Protein AF-A0ABD3G1P0-F1 (afdb_monomer_lite)

Radius of gyration: 29.09 Å; chains: 1; bounding box: 89×45×91 Å

Foldseek 3Di:
DWWDAPPNPDTPPPVDQDPVNVLVCQLVLHPLTAEDACVVCLVVVNACAQVNLLSSLVSLLNGQRHQYYHRANRLNELSSLLSVLSSLQRYLRHAYDAHHNRQYECNSLLSNLVSQQQRARHAYYHHANYAHELNSLLSNLVRLLRHQRHAEAEHANHQYAQNSLVSNLVSLLNHLRYQYYHHHNYHHDPVSVVSSNVSSVVSVVVVVVVVVVVVVVVVVVVVVVVVVVVVVVVVVVVVVVVVVVVVVVVPPDPPPPDD

Secondary structure (DSSP, 8-state):
-EEEESSTT-EE--TT--HHHHHHHHHTT-TTEEEEE-HHHHHTT---HHHHHHHHHHHHHT--S--EEE-TT---HHHHHHHHHHHHHH-S---EEE-TTS---HHHHHHHHHHHTT--S--EEE--SS--HHHHHHHHHHHGGG-SS--EEE--SS---HHHHHHHHHHHHH-SS--EEE--SS---HHHHHHHHHHHHHHHHHHHHHHHHHHHHHHHHHHHHHHHHHHHHHHHHHHHHHHHHHHHHSSSSSSS---

Structure (mmCIF, N/CA/C/O backbone):
data_AF-A0ABD3G1P0-F1
#
_entry.id   AF-A0ABD3G1P0-F1
#
loop_
_atom_site.group_PDB
_atom_site.id
_atom_site.type_symbol
_atom_site.label_atom_id
_atom_site.label_alt_id
_atom_site.label_comp_id
_atom_site.label_asym_id
_atom_site.label_entity_id
_atom_site.label_seq_id
_atom_site.pdbx_PDB_ins_code
_atom_site.Cartn_x
_atom_site.Cartn_y
_atom_site.Cartn_z
_atom_site.occupancy
_atom_site.B_iso_or_equiv
_atom_site.auth_seq_id
_atom_site.auth_comp_id
_atom_site.auth_asym_id
_atom_site.auth_atom_id
_atom_site.pdbx_PDB_model_num
ATOM 1 N N . MET A 1 1 ? -0.751 -20.219 -4.911 1.00 86.56 1 MET A N 1
ATOM 2 C CA . MET A 1 1 ? -1.932 -19.396 -4.614 1.00 86.56 1 MET A CA 1
ATOM 3 C C . MET A 1 1 ? -2.490 -19.933 -3.334 1.00 86.56 1 MET A C 1
ATOM 5 O O . MET A 1 1 ? -2.709 -21.136 -3.250 1.00 86.56 1 MET A O 1
ATOM 9 N N . THR A 1 2 ? -2.694 -19.038 -2.390 1.00 88.19 2 THR A N 1
ATOM 10 C CA . THR A 1 2 ? -3.232 -19.327 -1.075 1.00 88.19 2 THR A CA 1
ATOM 11 C C . THR A 1 2 ? -4.416 -18.397 -0.869 1.00 88.19 2 THR A C 1
ATOM 13 O O . THR A 1 2 ? -4.341 -17.212 -1.187 1.00 88.19 2 THR A O 1
ATOM 16 N N . VAL A 1 3 ? -5.523 -18.951 -0.391 1.00 89.31 3 VAL A N 1
ATOM 17 C CA . VAL A 1 3 ? -6.737 -18.203 -0.065 1.00 89.31 3 VAL A CA 1
ATOM 18 C C . VAL A 1 3 ? -7.022 -18.461 1.405 1.00 89.31 3 VAL A C 1
ATOM 20 O O . VAL A 1 3 ? -7.071 -19.627 1.813 1.00 89.31 3 VAL A O 1
ATOM 23 N N . ARG A 1 4 ? -7.156 -17.393 2.196 1.00 88.69 4 ARG A N 1
ATOM 24 C CA . ARG A 1 4 ? -7.560 -17.496 3.604 1.00 88.69 4 ARG A CA 1
ATOM 25 C C . ARG A 1 4 ? -8.953 -16.929 3.792 1.00 88.69 4 ARG A C 1
ATOM 27 O O . ARG A 1 4 ? -9.303 -15.896 3.213 1.00 88.69 4 ARG A O 1
ATOM 34 N N . HIS A 1 5 ? -9.716 -17.617 4.621 1.00 87.00 5 HIS A N 1
ATOM 35 C CA . HIS A 1 5 ? -11.082 -17.278 4.984 1.00 87.00 5 HIS A CA 1
ATOM 36 C C . HIS A 1 5 ? -11.119 -16.731 6.419 1.00 87.00 5 HIS A C 1
ATOM 38 O O . HIS A 1 5 ? -10.102 -16.750 7.104 1.00 87.00 5 HIS A O 1
ATOM 44 N N . HIS A 1 6 ? -12.266 -16.200 6.845 1.00 75.56 6 HIS A N 1
ATOM 45 C CA . HIS A 1 6 ? -12.450 -15.603 8.175 1.00 75.56 6 HIS A CA 1
ATOM 46 C C . HIS A 1 6 ? -12.128 -16.556 9.343 1.00 75.56 6 HIS A C 1
ATOM 48 O O . HIS A 1 6 ? -11.679 -16.093 10.385 1.00 75.56 6 HIS A O 1
ATOM 54 N N . ASP A 1 7 ? -12.300 -17.868 9.166 1.00 66.75 7 ASP A N 1
ATOM 55 C CA . ASP A 1 7 ? -11.861 -18.856 10.152 1.00 66.75 7 ASP A CA 1
ATOM 56 C C . ASP A 1 7 ? -10.392 -19.217 9.901 1.00 66.75 7 ASP A C 1
ATOM 58 O O . ASP A 1 7 ? -10.065 -19.822 8.874 1.00 66.75 7 ASP A O 1
ATOM 62 N N . ASP A 1 8 ? -9.516 -18.887 10.858 1.00 53.53 8 ASP A N 1
ATOM 63 C CA . ASP A 1 8 ? -8.046 -19.015 10.783 1.00 53.53 8 ASP A CA 1
ATOM 64 C C . ASP A 1 8 ? -7.521 -20.425 10.422 1.00 53.53 8 ASP A C 1
ATOM 66 O O . ASP A 1 8 ? -6.346 -20.592 10.088 1.00 53.53 8 ASP A O 1
ATOM 70 N N . ASN A 1 9 ? -8.391 -21.441 10.404 1.00 53.47 9 ASN A N 1
ATOM 71 C CA . ASN A 1 9 ? -8.065 -22.831 10.078 1.00 53.47 9 ASN A CA 1
ATOM 72 C C . ASN A 1 9 ? -8.438 -23.269 8.648 1.00 53.47 9 ASN A C 1
ATOM 74 O O . ASN A 1 9 ? -7.989 -24.326 8.199 1.00 53.47 9 ASN A O 1
ATOM 78 N N . LEU A 1 10 ? -9.220 -22.487 7.894 1.00 51.69 10 LEU A N 1
ATOM 79 C CA . LEU A 1 10 ? -9.561 -22.800 6.502 1.00 51.69 10 LEU A CA 1
ATOM 80 C C . LEU A 1 10 ? -8.600 -22.091 5.546 1.00 51.69 10 LEU A C 1
ATOM 82 O O . LEU A 1 10 ? -8.913 -21.082 4.915 1.00 51.69 10 LEU A O 1
ATOM 86 N N . VAL A 1 11 ? -7.412 -22.673 5.392 1.00 58.69 11 VAL A N 1
ATOM 87 C CA . VAL A 1 11 ? -6.558 -22.395 4.237 1.00 58.69 11 VAL A CA 1
ATOM 88 C C . VAL A 1 11 ? -6.997 -23.329 3.122 1.00 58.69 11 VAL A C 1
ATOM 90 O O . VAL A 1 11 ? -6.623 -24.504 3.092 1.00 58.69 11 VAL A O 1
ATOM 93 N N . THR A 1 12 ? -7.780 -22.836 2.163 1.00 56.44 12 THR A N 1
ATOM 94 C CA . THR A 1 12 ? -7.992 -23.626 0.953 1.00 56.44 12 THR A CA 1
ATOM 95 C C . THR A 1 12 ? -6.725 -23.561 0.106 1.00 56.44 12 THR A C 1
ATOM 97 O O . THR A 1 12 ? -6.594 -22.723 -0.781 1.00 56.44 12 THR A O 1
ATOM 100 N N . GLN A 1 13 ? -5.815 -24.513 0.316 1.00 52.44 13 GLN A N 1
ATOM 101 C CA . GLN A 1 13 ? -4.960 -25.027 -0.759 1.00 52.44 13 GLN A CA 1
ATOM 102 C C . GLN A 1 13 ? -5.750 -26.037 -1.612 1.00 52.44 13 GLN A C 1
ATOM 104 O O . GLN A 1 13 ? -5.209 -27.065 -2.014 1.00 52.44 13 GLN A O 1
ATOM 109 N N . ARG A 1 14 ? -7.062 -25.813 -1.822 1.00 48.94 14 ARG A N 1
ATOM 110 C CA . ARG A 1 14 ? -7.938 -26.793 -2.479 1.00 48.94 14 ARG A CA 1
ATOM 111 C C . ARG A 1 14 ? -7.321 -27.153 -3.838 1.00 48.94 14 ARG A C 1
ATOM 113 O O . ARG A 1 14 ? -7.178 -26.250 -4.661 1.00 48.94 14 ARG A O 1
ATOM 120 N N . PRO A 1 15 ? -6.998 -28.433 -4.100 1.00 48.50 15 PRO A N 1
ATOM 121 C CA . PRO A 1 15 ? -6.284 -28.841 -5.311 1.00 48.50 15 PRO A CA 1
ATOM 122 C C . PRO A 1 15 ? -6.992 -28.510 -6.637 1.00 48.50 15 PRO A C 1
ATOM 124 O O . PRO A 1 15 ? -6.367 -28.620 -7.686 1.00 48.50 15 PRO A O 1
ATOM 127 N N . ALA A 1 16 ? -8.269 -28.106 -6.613 1.00 54.09 16 ALA A N 1
ATOM 128 C CA . ALA A 1 16 ? -9.108 -27.990 -7.806 1.00 54.09 16 ALA A CA 1
ATOM 129 C C . ALA A 1 16 ? -9.623 -26.577 -8.143 1.00 54.09 16 ALA A C 1
ATOM 131 O O . ALA A 1 16 ? -10.110 -26.393 -9.252 1.00 54.09 16 ALA A O 1
ATOM 132 N N . ALA A 1 17 ? -9.533 -25.583 -7.248 1.00 70.94 17 ALA A N 1
ATOM 133 C CA . ALA A 1 17 ? -10.122 -24.271 -7.539 1.00 70.94 17 ALA A CA 1
ATOM 134 C C . ALA A 1 17 ? -9.205 -23.433 -8.442 1.00 70.94 17 ALA A C 1
ATOM 136 O O . ALA A 1 17 ? -8.069 -23.110 -8.075 1.00 70.94 17 ALA A O 1
ATOM 137 N N . THR A 1 18 ? -9.686 -23.064 -9.629 1.00 87.69 18 THR A N 1
ATOM 138 C CA . THR A 1 18 ? -8.931 -22.191 -10.539 1.00 87.69 18 THR A CA 1
ATOM 139 C C . THR A 1 18 ? -8.885 -20.749 -10.016 1.00 87.69 18 THR A C 1
ATOM 141 O O . THR A 1 18 ? -9.764 -20.312 -9.275 1.00 87.69 18 THR A O 1
ATOM 144 N N . LEU A 1 19 ? -7.882 -19.954 -10.424 1.00 90.00 19 LEU A N 1
ATOM 145 C CA . LEU A 1 19 ? -7.848 -18.518 -10.088 1.00 90.00 19 LEU A CA 1
ATOM 146 C C . LEU A 1 19 ? -9.138 -17.814 -10.540 1.00 90.00 19 LEU A C 1
ATOM 148 O O . LEU A 1 19 ? -9.634 -16.940 -9.842 1.00 90.00 19 LEU A O 1
ATOM 152 N N . LYS A 1 20 ? -9.700 -18.224 -11.683 1.00 91.12 20 LYS A N 1
ATOM 153 C CA . LYS A 1 20 ? -10.957 -17.681 -12.201 1.00 91.12 20 LYS A CA 1
ATOM 154 C C . LYS A 1 20 ? -12.113 -17.898 -11.220 1.00 91.12 20 LYS A C 1
ATOM 156 O O . LYS A 1 20 ? -12.785 -16.933 -10.879 1.00 91.12 20 LYS A O 1
ATOM 161 N N . GLU A 1 21 ? -12.294 -19.118 -10.717 1.00 91.44 21 GLU A N 1
ATOM 162 C CA . GLU A 1 21 ? -13.339 -19.427 -9.727 1.00 91.44 21 GLU A CA 1
ATOM 163 C C . GLU A 1 21 ? -13.165 -18.628 -8.431 1.00 91.44 21 GLU A C 1
ATOM 165 O O . GLU A 1 21 ? -14.139 -18.133 -7.863 1.00 91.44 21 GLU A O 1
ATOM 170 N N . ILE A 1 22 ? -11.923 -18.466 -7.963 1.00 92.06 22 ILE A N 1
ATOM 171 C CA . ILE A 1 22 ? -11.636 -17.651 -6.776 1.00 92.06 22 ILE A CA 1
ATOM 172 C C . ILE A 1 22 ? -11.979 -16.180 -7.027 1.00 92.06 22 ILE A C 1
ATOM 174 O O . ILE A 1 22 ? -12.618 -15.552 -6.185 1.00 92.06 22 ILE A O 1
ATOM 178 N N . LEU A 1 23 ? -11.622 -15.631 -8.190 1.00 94.44 23 LEU A N 1
ATOM 179 C CA . LEU A 1 23 ? -11.961 -14.253 -8.547 1.00 94.44 23 LEU A CA 1
ATOM 180 C C . LEU A 1 23 ? -13.475 -14.044 -8.699 1.00 94.44 23 LEU A C 1
ATOM 182 O O . LEU A 1 23 ? -13.977 -12.997 -8.299 1.00 94.44 23 LEU A O 1
ATOM 186 N N . GLU A 1 24 ? -14.222 -15.026 -9.208 1.00 93.56 24 GLU A N 1
ATOM 187 C CA . GLU A 1 24 ? -15.691 -14.970 -9.264 1.00 93.56 24 GLU A CA 1
ATOM 188 C C . GLU A 1 24 ? -16.312 -14.925 -7.861 1.00 93.56 24 GLU A C 1
ATOM 190 O O . GLU A 1 24 ? -17.215 -14.125 -7.605 1.00 93.56 24 GLU A O 1
ATOM 195 N N . LYS A 1 25 ? -15.785 -15.717 -6.921 1.00 92.94 25 LYS A N 1
ATOM 196 C CA . LYS A 1 25 ? -16.212 -15.696 -5.513 1.00 92.94 25 LYS A CA 1
ATOM 197 C C . LYS A 1 25 ? -15.890 -14.372 -4.828 1.00 92.94 25 LYS A C 1
ATOM 199 O O . LYS A 1 25 ? -16.762 -13.812 -4.168 1.00 92.94 25 LYS A O 1
ATOM 204 N N . ILE A 1 26 ? -14.680 -13.848 -5.032 1.00 94.38 26 ILE A N 1
ATOM 205 C CA . ILE A 1 26 ? -14.264 -12.536 -4.517 1.00 94.38 26 ILE A CA 1
ATOM 206 C C . ILE A 1 26 ? -15.170 -11.439 -5.078 1.00 94.38 26 ILE A C 1
ATOM 208 O O . ILE A 1 26 ? -15.705 -10.638 -4.313 1.00 94.38 26 ILE A O 1
ATOM 212 N N . ARG A 1 27 ? -15.420 -11.435 -6.393 1.00 94.81 27 ARG A N 1
ATOM 213 C CA . ARG A 1 27 ? -16.323 -10.468 -7.031 1.00 94.81 27 ARG A CA 1
ATOM 214 C C . ARG A 1 27 ? -17.728 -10.510 -6.428 1.00 94.81 27 ARG A C 1
ATOM 216 O O . ARG A 1 27 ? -18.362 -9.471 -6.287 1.00 94.81 27 ARG A O 1
ATOM 223 N N . ALA A 1 28 ? -18.208 -11.701 -6.080 1.00 94.75 28 ALA A N 1
ATOM 224 C CA . ALA A 1 28 ? -19.522 -11.912 -5.483 1.00 94.75 28 ALA A CA 1
ATOM 225 C C . ALA A 1 28 ? -19.553 -11.741 -3.950 1.00 94.75 28 ALA A C 1
ATOM 227 O O . ALA A 1 28 ? -20.605 -11.972 -3.358 1.00 94.75 28 ALA A O 1
ATOM 228 N N . ASN A 1 29 ? -18.438 -11.364 -3.305 1.00 93.75 29 ASN A N 1
ATOM 229 C CA . ASN A 1 29 ? -18.313 -11.271 -1.841 1.00 93.75 29 ASN A CA 1
ATOM 230 C C . ASN A 1 29 ? -18.657 -12.586 -1.109 1.00 93.75 29 ASN A C 1
ATOM 232 O O . ASN A 1 29 ? -19.161 -12.576 0.014 1.00 93.75 29 ASN A O 1
ATOM 236 N N . LYS A 1 30 ? -18.407 -13.731 -1.756 1.00 88.31 30 LYS A N 1
ATOM 237 C CA . LYS A 1 30 ? -18.746 -15.066 -1.244 1.00 88.31 30 LYS A CA 1
ATOM 238 C C . LYS A 1 30 ? -17.592 -15.703 -0.476 1.00 88.31 30 LYS A C 1
ATOM 240 O O . LYS A 1 30 ? -16.442 -15.271 -0.543 1.00 88.31 30 LYS A O 1
ATOM 245 N N . ASP A 1 31 ? -17.932 -16.759 0.253 1.00 83.06 31 ASP A N 1
ATOM 246 C CA . ASP A 1 31 ? -17.021 -17.628 1.000 1.00 83.06 31 ASP A CA 1
ATOM 247 C C . ASP A 1 31 ? -16.225 -16.931 2.112 1.00 83.06 31 ASP A C 1
ATOM 249 O O . ASP A 1 31 ? -15.331 -17.541 2.678 1.00 83.06 31 ASP A O 1
ATOM 253 N N . GLN A 1 32 ? -16.535 -15.680 2.467 1.00 86.88 32 GLN A N 1
ATOM 254 C CA . GLN A 1 32 ? -15.837 -14.940 3.529 1.00 86.88 32 GLN A CA 1
ATOM 255 C C . GLN A 1 32 ? -14.309 -14.890 3.330 1.00 86.88 32 GLN A C 1
ATOM 257 O O . GLN A 1 32 ? -13.537 -14.967 4.288 1.00 86.88 32 GLN A O 1
ATOM 262 N N . ILE A 1 33 ? -13.856 -14.793 2.075 1.00 91.12 33 ILE A N 1
ATOM 263 C CA . ILE A 1 33 ? -12.428 -14.690 1.754 1.00 91.12 33 ILE A CA 1
ATOM 264 C C . ILE A 1 33 ? -11.885 -13.378 2.329 1.00 91.12 33 ILE A C 1
ATOM 266 O O . ILE A 1 33 ? -12.432 -12.308 2.047 1.00 91.12 33 ILE A O 1
ATOM 270 N N . ARG A 1 34 ? -10.799 -13.474 3.104 1.00 93.50 34 ARG A N 1
ATOM 271 C CA . ARG A 1 34 ? -10.106 -12.348 3.752 1.00 93.50 34 ARG A CA 1
ATOM 272 C C . ARG A 1 34 ? -8.725 -12.074 3.169 1.00 93.50 34 ARG A C 1
ATOM 274 O O . ARG A 1 34 ? -8.280 -10.930 3.203 1.00 93.50 34 ARG A O 1
ATOM 281 N N . GLU A 1 35 ? -8.068 -13.081 2.599 1.00 94.94 35 GLU A N 1
ATOM 282 C CA . GLU A 1 35 ? -6.757 -12.930 1.962 1.00 94.94 35 GLU A CA 1
ATOM 283 C C . GLU A 1 35 ? -6.693 -13.683 0.634 1.00 94.94 35 GLU A C 1
ATOM 285 O O . GLU A 1 35 ? -7.073 -14.854 0.554 1.00 94.94 35 GLU A O 1
ATOM 290 N N . LEU A 1 36 ? -6.145 -13.016 -0.383 1.00 95.25 36 LEU A N 1
ATOM 291 C CA . LEU A 1 36 ? -5.689 -13.636 -1.620 1.00 95.25 36 LEU A CA 1
ATOM 292 C C . LEU A 1 36 ? -4.175 -13.447 -1.752 1.00 95.25 36 LEU A C 1
ATOM 294 O O . LEU A 1 36 ? -3.702 -12.339 -2.000 1.00 95.25 36 LEU A O 1
ATOM 298 N N . ASP A 1 37 ? -3.425 -14.541 -1.633 1.00 94.94 37 ASP A N 1
ATOM 299 C CA . ASP A 1 37 ? -1.973 -14.562 -1.795 1.00 94.94 37 ASP A CA 1
ATOM 300 C C . ASP A 1 37 ? -1.571 -15.313 -3.069 1.00 94.94 37 ASP A C 1
ATOM 302 O O . ASP A 1 37 ? -1.725 -16.537 -3.191 1.00 94.94 37 ASP A O 1
ATOM 306 N N . LEU A 1 38 ? -1.036 -14.577 -4.044 1.00 95.25 38 LEU A N 1
ATOM 307 C CA . LEU A 1 38 ? -0.602 -15.124 -5.325 1.00 95.25 38 LEU A CA 1
ATOM 308 C C . LEU A 1 38 ? 0.916 -15.322 -5.440 1.00 95.25 38 LEU A C 1
ATOM 310 O O . LEU A 1 38 ? 1.364 -15.798 -6.483 1.00 95.25 38 LEU A O 1
ATOM 314 N N . LYS A 1 39 ? 1.712 -15.098 -4.383 1.00 93.25 39 LYS A N 1
ATOM 315 C CA . LYS A 1 39 ? 3.189 -15.15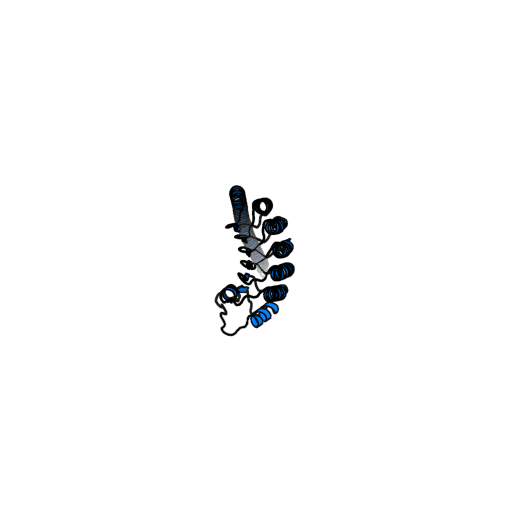7 -4.455 1.00 93.25 39 LYS A CA 1
ATOM 316 C C . LYS A 1 39 ? 3.729 -16.459 -5.060 1.00 93.25 39 LYS A C 1
ATOM 318 O O . LYS A 1 39 ? 4.606 -16.449 -5.923 1.00 93.25 39 LYS A O 1
ATOM 323 N N . ASP A 1 40 ? 3.145 -17.600 -4.683 1.00 90.81 40 ASP A N 1
ATOM 324 C CA . ASP A 1 40 ? 3.601 -18.907 -5.166 1.00 90.81 40 ASP A CA 1
ATOM 325 C C . ASP A 1 40 ? 3.286 -19.114 -6.653 1.00 90.81 40 ASP A C 1
ATOM 327 O O . ASP A 1 40 ? 3.925 -19.930 -7.315 1.00 90.81 40 ASP A O 1
ATOM 331 N N . MET A 1 41 ? 2.277 -18.419 -7.198 1.00 93.19 41 MET A N 1
ATOM 332 C CA . MET A 1 41 ? 1.985 -18.479 -8.633 1.00 93.19 41 MET A CA 1
ATOM 333 C C . MET A 1 41 ? 3.094 -17.806 -9.434 1.00 93.19 41 MET A C 1
ATOM 335 O O . MET A 1 41 ? 3.584 -18.407 -10.393 1.00 93.19 41 MET A O 1
ATOM 339 N N . ALA A 1 42 ? 3.527 -16.614 -9.019 1.00 91.19 42 ALA A N 1
ATOM 340 C CA . ALA A 1 42 ? 4.668 -15.935 -9.622 1.00 91.19 42 ALA A CA 1
ATOM 341 C C . ALA A 1 42 ? 5.947 -16.784 -9.528 1.00 91.19 42 ALA A C 1
ATOM 343 O O . ALA A 1 42 ? 6.619 -16.985 -10.542 1.00 91.19 42 ALA A O 1
ATOM 344 N N . ALA A 1 43 ? 6.227 -17.377 -8.360 1.00 91.12 43 ALA A N 1
ATOM 345 C CA . ALA A 1 43 ? 7.374 -18.271 -8.160 1.00 91.12 43 ALA A CA 1
ATOM 346 C C . ALA A 1 43 ? 7.345 -19.501 -9.090 1.00 91.12 43 ALA A C 1
ATOM 348 O O . ALA A 1 43 ? 8.375 -19.927 -9.609 1.00 91.12 43 ALA A O 1
ATOM 349 N N . LYS A 1 44 ? 6.150 -20.032 -9.380 1.00 92.88 44 LYS A N 1
ATOM 350 C CA . LYS A 1 44 ? 5.925 -21.123 -10.347 1.00 92.88 44 LYS A CA 1
ATOM 351 C C . LYS A 1 44 ? 5.830 -20.638 -11.802 1.00 92.88 44 LYS A C 1
ATOM 353 O O . LYS A 1 44 ? 5.308 -21.359 -12.649 1.00 92.88 44 LYS A O 1
ATOM 358 N N . LYS A 1 45 ? 6.303 -19.422 -12.103 1.00 92.25 45 LYS A N 1
ATOM 359 C CA . LYS A 1 45 ? 6.293 -18.787 -13.437 1.00 92.25 45 LYS A CA 1
ATOM 360 C C . LYS A 1 45 ? 4.893 -18.604 -14.047 1.00 92.25 45 LYS A C 1
ATOM 362 O O . LYS A 1 45 ? 4.763 -18.368 -15.246 1.00 92.25 45 LYS A O 1
ATOM 367 N N . ARG A 1 46 ? 3.832 -18.649 -13.234 1.00 93.00 46 ARG A N 1
ATOM 368 C CA . ARG A 1 46 ? 2.436 -18.389 -13.629 1.00 93.00 46 ARG A CA 1
ATOM 369 C C . ARG A 1 46 ? 2.064 -16.947 -13.291 1.00 93.00 46 ARG A C 1
ATOM 371 O O . ARG A 1 46 ? 1.235 -16.686 -12.420 1.00 93.00 46 ARG A O 1
ATOM 378 N N . LYS A 1 47 ? 2.744 -16.011 -13.952 1.00 95.56 47 LYS A N 1
ATOM 379 C CA . LYS A 1 47 ? 2.569 -14.571 -13.737 1.00 95.56 47 LYS A CA 1
ATOM 380 C C . LYS A 1 47 ? 1.227 -14.088 -14.283 1.00 95.56 47 LYS A C 1
ATOM 382 O O . LYS A 1 47 ? 0.721 -14.643 -15.255 1.00 95.56 47 LYS A O 1
ATOM 387 N N . LEU A 1 48 ? 0.672 -13.046 -13.662 1.00 96.31 48 LEU A N 1
ATOM 388 C CA . LEU A 1 48 ? -0.587 -12.453 -14.123 1.00 96.31 48 LEU A CA 1
ATOM 389 C C . LEU A 1 48 ? -0.371 -11.631 -15.390 1.00 96.31 48 LEU A C 1
ATOM 391 O O . LEU A 1 48 ? -1.244 -11.631 -16.256 1.00 96.31 48 LEU A O 1
ATOM 395 N N . ARG A 1 49 ? 0.795 -10.969 -15.497 1.00 97.69 49 ARG A N 1
ATOM 396 C CA . ARG A 1 49 ? 1.091 -9.973 -16.531 1.00 97.69 49 ARG A CA 1
ATOM 397 C C . ARG A 1 49 ? 0.104 -8.788 -16.449 1.00 97.69 49 ARG A C 1
ATOM 399 O O . ARG A 1 49 ? -0.797 -8.797 -15.602 1.00 97.69 49 ARG A O 1
ATOM 406 N N . PRO A 1 50 ? 0.236 -7.761 -17.304 1.00 97.88 50 PRO A N 1
ATOM 407 C CA . PRO A 1 50 ? -0.629 -6.587 -17.233 1.00 97.88 50 PRO A CA 1
ATOM 408 C C . PRO A 1 50 ? -2.131 -6.887 -17.306 1.00 97.88 50 PRO A C 1
ATOM 410 O O . PRO A 1 50 ? -2.903 -6.344 -16.523 1.00 97.88 50 PRO A O 1
ATOM 413 N N . THR A 1 51 ? -2.552 -7.806 -18.179 1.00 96.44 51 THR A N 1
ATOM 414 C CA . THR A 1 51 ? -3.970 -8.171 -18.348 1.00 96.44 51 THR A CA 1
ATOM 415 C C . THR A 1 51 ? -4.548 -8.891 -17.132 1.00 96.44 51 THR A C 1
ATOM 417 O O . THR A 1 51 ? -5.681 -8.621 -16.737 1.00 96.44 51 THR A O 1
ATOM 420 N N . GLY A 1 52 ? -3.782 -9.788 -16.504 1.00 96.38 52 GLY A N 1
ATOM 421 C CA . GLY A 1 52 ? -4.209 -10.449 -15.275 1.00 96.38 52 GLY A CA 1
ATOM 422 C C . GLY A 1 52 ? -4.254 -9.485 -14.090 1.00 96.38 52 GLY A C 1
ATOM 423 O O . GLY A 1 52 ? -5.188 -9.552 -13.297 1.00 96.38 52 GLY A O 1
ATOM 424 N N . GLY A 1 53 ? -3.288 -8.564 -13.990 1.00 97.00 53 GLY A N 1
ATOM 425 C CA . GLY A 1 53 ? -3.304 -7.497 -12.986 1.00 97.00 53 GLY A CA 1
ATOM 426 C C . GLY A 1 53 ? -4.532 -6.598 -13.130 1.00 97.00 53 GLY A C 1
ATOM 427 O O . GLY A 1 53 ? -5.222 -6.341 -12.147 1.00 97.00 53 GLY A O 1
ATOM 428 N N . ASP A 1 54 ? -4.861 -6.205 -14.361 1.00 97.56 54 ASP A N 1
ATOM 429 C CA . ASP A 1 54 ? -6.059 -5.420 -14.652 1.00 97.56 54 ASP A CA 1
ATOM 430 C C . ASP A 1 54 ? -7.359 -6.152 -14.279 1.00 97.56 54 ASP A C 1
ATOM 432 O O . ASP A 1 54 ? -8.236 -5.582 -13.629 1.00 97.56 54 ASP A O 1
ATOM 436 N N . LEU A 1 55 ? -7.472 -7.442 -14.610 1.00 96.88 55 LEU A N 1
ATOM 437 C CA . LEU A 1 55 ? -8.623 -8.249 -14.203 1.00 96.88 55 LEU A CA 1
ATOM 438 C C . LEU A 1 55 ? -8.777 -8.296 -12.676 1.00 96.88 55 LEU A C 1
ATOM 440 O O . LEU A 1 55 ? -9.889 -8.136 -12.171 1.00 96.88 55 LEU A O 1
ATOM 444 N N . VAL A 1 56 ? -7.679 -8.505 -11.941 1.00 96.94 56 VAL A N 1
ATOM 445 C CA . VAL A 1 56 ? -7.707 -8.521 -10.471 1.00 96.94 56 VAL A CA 1
ATOM 446 C C . VAL A 1 56 ? -8.160 -7.165 -9.927 1.00 96.94 56 VAL A C 1
ATOM 448 O O . VAL A 1 56 ? -9.056 -7.140 -9.085 1.00 96.94 56 VAL A O 1
ATOM 451 N N . GLY A 1 57 ? -7.631 -6.051 -10.445 1.00 96.94 57 GLY A N 1
ATOM 452 C CA . GLY A 1 57 ? -8.062 -4.704 -10.053 1.00 96.94 57 GLY A CA 1
ATOM 453 C C . GLY A 1 57 ? -9.574 -4.509 -10.205 1.00 96.94 57 GLY A C 1
ATOM 454 O O . GLY A 1 57 ? -10.260 -4.159 -9.244 1.00 96.94 57 GLY A O 1
ATOM 455 N N . ARG A 1 58 ? -10.133 -4.851 -11.373 1.00 96.19 58 ARG A N 1
ATOM 456 C CA . ARG A 1 58 ? -11.583 -4.755 -11.638 1.00 96.19 58 ARG A CA 1
ATOM 457 C C . ARG A 1 58 ? -12.430 -5.649 -10.731 1.00 96.19 58 ARG A C 1
ATOM 459 O O . ARG A 1 58 ? -13.513 -5.251 -10.313 1.00 96.19 58 ARG A O 1
ATOM 466 N N . VAL A 1 59 ? -11.967 -6.861 -10.428 1.00 96.12 59 VAL A N 1
ATOM 467 C CA . VAL A 1 59 ? -12.679 -7.785 -9.526 1.00 96.12 59 VAL A CA 1
ATOM 468 C C . VAL A 1 59 ? -12.748 -7.220 -8.108 1.00 96.12 59 VAL A C 1
ATOM 470 O O . VAL A 1 59 ? -13.795 -7.291 -7.465 1.00 96.12 59 VAL A O 1
ATOM 473 N N . PHE A 1 60 ? -11.653 -6.630 -7.635 1.00 96.44 60 PHE A N 1
ATOM 474 C CA . PHE A 1 60 ? -11.550 -6.120 -6.272 1.00 96.44 60 PHE A CA 1
ATOM 475 C C . PHE A 1 60 ? -12.264 -4.779 -6.060 1.00 96.44 60 PHE A C 1
ATOM 477 O O . PHE A 1 60 ? -12.622 -4.479 -4.925 1.00 96.44 60 PHE A O 1
ATOM 484 N N . GLN A 1 61 ? -12.567 -4.012 -7.117 1.00 94.69 61 GLN A N 1
ATOM 485 C CA . GLN A 1 61 ? -13.351 -2.766 -7.018 1.00 94.69 61 GLN A CA 1
ATOM 486 C C . GLN A 1 61 ? -14.683 -2.949 -6.275 1.00 94.69 61 GLN A C 1
ATOM 488 O O . GLN A 1 61 ? -15.093 -2.079 -5.509 1.00 94.69 61 GLN A O 1
ATOM 493 N N . LEU A 1 62 ? -15.356 -4.085 -6.482 1.00 90.00 62 LEU A N 1
ATOM 494 C CA . LEU A 1 62 ? -16.662 -4.396 -5.884 1.00 90.00 62 LEU A CA 1
ATOM 495 C C . LEU A 1 62 ? -16.567 -5.325 -4.667 1.00 90.00 62 LEU A C 1
ATOM 497 O O . LEU A 1 62 ? -17.575 -5.605 -4.015 1.00 90.00 62 LEU A O 1
ATOM 501 N N . ASN A 1 63 ? -15.368 -5.817 -4.355 1.00 94.38 63 ASN A N 1
ATOM 502 C CA . ASN A 1 63 ? -15.172 -6.663 -3.192 1.00 94.38 63 ASN A CA 1
ATOM 503 C C . ASN A 1 63 ? -15.151 -5.822 -1.904 1.00 94.38 63 ASN A C 1
ATOM 505 O O . ASN A 1 63 ? -14.659 -4.697 -1.893 1.00 94.38 63 ASN A O 1
ATOM 509 N N . ARG A 1 64 ? -15.714 -6.363 -0.827 1.00 93.94 64 ARG A N 1
ATOM 510 C CA . ARG A 1 64 ? -15.812 -5.762 0.509 1.00 93.94 64 ARG A CA 1
ATOM 511 C C . ARG A 1 64 ? -15.389 -6.729 1.619 1.00 93.94 64 ARG A C 1
ATOM 513 O O . ARG A 1 64 ? -15.557 -6.438 2.798 1.00 93.94 64 ARG A O 1
ATOM 520 N N . THR A 1 65 ? -14.896 -7.915 1.260 1.00 93.88 65 THR A N 1
ATOM 521 C CA . THR A 1 65 ? -14.567 -8.975 2.225 1.00 93.88 65 THR A CA 1
ATOM 522 C C . THR A 1 65 ? -13.067 -9.171 2.386 1.00 93.88 65 THR A C 1
ATOM 524 O O . THR A 1 65 ? -12.614 -9.454 3.495 1.00 93.88 65 THR A O 1
ATOM 527 N N . VAL A 1 66 ? -12.302 -9.033 1.301 1.00 95.69 66 VAL A N 1
ATOM 528 C CA . VAL A 1 66 ? -10.863 -9.275 1.270 1.00 95.69 66 VAL A CA 1
ATOM 529 C C . VAL A 1 66 ? -10.138 -8.077 1.865 1.00 95.69 66 VAL A C 1
ATOM 531 O O . VAL A 1 66 ? -10.255 -6.957 1.381 1.00 95.69 66 VAL A O 1
ATOM 534 N N . LEU A 1 67 ? -9.346 -8.342 2.897 1.00 97.00 67 LEU A N 1
ATOM 535 C CA . LEU A 1 67 ? -8.549 -7.345 3.603 1.00 97.00 67 LEU A CA 1
ATOM 536 C C . LEU A 1 67 ? -7.098 -7.334 3.112 1.00 97.00 67 LEU A C 1
ATOM 538 O O . LEU A 1 67 ? -6.399 -6.336 3.275 1.00 97.00 67 LEU A O 1
ATOM 542 N N . ARG A 1 68 ? -6.626 -8.439 2.516 1.00 97.81 68 ARG A N 1
ATOM 543 C CA . ARG A 1 68 ? -5.219 -8.632 2.144 1.00 97.81 68 ARG A CA 1
ATOM 544 C C . ARG A 1 68 ? -5.082 -9.179 0.721 1.00 97.81 68 ARG A C 1
ATOM 546 O O . ARG A 1 68 ? -5.580 -10.261 0.415 1.00 97.81 68 ARG A O 1
ATOM 553 N N . LEU A 1 69 ? -4.378 -8.450 -0.141 1.00 98.12 69 LEU A N 1
ATOM 554 C CA . LEU A 1 69 ? -4.081 -8.834 -1.522 1.00 98.12 69 LEU A CA 1
ATOM 555 C C . LEU A 1 69 ? -2.566 -8.834 -1.746 1.00 98.12 69 LEU A C 1
ATOM 557 O O . LEU A 1 69 ? -1.927 -7.783 -1.699 1.00 98.12 69 LEU A O 1
ATOM 561 N N . LEU A 1 70 ? -1.993 -10.013 -2.003 1.00 98.25 70 LEU A N 1
ATOM 562 C CA . LEU A 1 70 ? -0.563 -10.180 -2.268 1.00 98.25 70 LEU A CA 1
ATOM 563 C C . LEU A 1 70 ? -0.332 -10.592 -3.720 1.00 98.25 70 LEU A C 1
ATOM 565 O O . LEU A 1 70 ? -0.661 -11.710 -4.119 1.00 98.25 70 LEU A O 1
ATOM 569 N N . LEU A 1 71 ? 0.277 -9.696 -4.496 1.00 97.69 71 LEU A N 1
ATOM 570 C CA . LEU A 1 71 ? 0.626 -9.896 -5.901 1.00 97.69 71 LEU A CA 1
ATOM 571 C C . LEU A 1 71 ? 2.127 -9.680 -6.179 1.00 97.69 71 LEU A C 1
ATOM 573 O O . LEU A 1 71 ? 2.456 -9.047 -7.185 1.00 97.69 71 LEU A O 1
ATOM 577 N N . PRO A 1 72 ? 3.075 -10.192 -5.372 1.00 97.69 72 PRO A N 1
ATOM 578 C CA . PRO A 1 72 ? 4.483 -9.954 -5.651 1.00 97.69 72 PRO A CA 1
ATOM 579 C C . PRO A 1 72 ? 4.966 -10.724 -6.895 1.00 97.69 72 PRO A C 1
ATOM 581 O O . PRO A 1 72 ? 4.652 -11.903 -7.060 1.00 97.69 72 PRO A O 1
ATOM 584 N N . GLY A 1 73 ? 5.780 -10.098 -7.750 1.00 97.69 73 GLY A N 1
ATOM 585 C CA . GLY A 1 73 ? 6.489 -10.803 -8.829 1.00 97.69 73 GLY A CA 1
ATOM 586 C C . GLY A 1 73 ? 5.656 -11.140 -10.072 1.00 97.69 73 GLY A C 1
ATOM 587 O O . GLY A 1 73 ? 6.006 -12.070 -10.805 1.00 97.69 73 GLY A O 1
ATOM 588 N N . HIS A 1 74 ? 4.530 -10.459 -10.301 1.00 98.38 74 HIS A N 1
ATOM 589 C CA . HIS A 1 74 ? 3.567 -10.821 -11.346 1.00 98.38 74 HIS A CA 1
ATOM 590 C C . HIS A 1 74 ? 3.724 -10.065 -12.674 1.00 98.38 74 HIS A C 1
ATOM 592 O O . HIS A 1 74 ? 2.944 -10.339 -13.593 1.00 98.38 74 HIS A O 1
ATOM 598 N N . ASP A 1 75 ? 4.723 -9.185 -12.797 1.00 98.00 75 ASP A N 1
ATOM 599 C CA . ASP A 1 75 ? 4.988 -8.331 -13.967 1.00 98.00 75 ASP A CA 1
ATOM 600 C C . ASP A 1 75 ? 3.726 -7.585 -14.443 1.00 98.00 75 ASP A C 1
ATOM 602 O O . ASP A 1 75 ? 3.421 -7.553 -15.638 1.00 98.00 75 ASP A O 1
ATOM 606 N N . ILE A 1 76 ? 2.921 -7.053 -13.516 1.00 98.44 76 ILE A N 1
ATOM 607 C CA . ILE A 1 76 ? 1.666 -6.379 -13.889 1.00 98.44 76 ILE A CA 1
ATOM 608 C C . ILE A 1 76 ? 1.904 -5.010 -14.553 1.00 98.44 76 ILE A C 1
ATOM 610 O O . ILE A 1 76 ? 1.020 -4.517 -15.256 1.00 98.44 76 ILE A O 1
ATOM 614 N N . GLY A 1 77 ? 3.086 -4.416 -14.354 1.00 98.50 77 GLY A N 1
ATOM 615 C CA . GLY A 1 77 ? 3.483 -3.121 -14.901 1.00 98.50 77 GLY A CA 1
ATOM 616 C C . GLY A 1 77 ? 2.529 -1.981 -14.538 1.00 98.50 77 GLY A C 1
ATOM 617 O O . GLY A 1 77 ? 1.646 -2.109 -13.684 1.00 98.50 77 GLY A O 1
ATOM 618 N N . ASP A 1 78 ? 2.670 -0.860 -15.243 1.00 98.56 78 ASP A N 1
ATOM 619 C CA . ASP A 1 78 ? 1.866 0.339 -14.978 1.00 98.56 78 ASP A CA 1
ATOM 620 C C . ASP A 1 78 ? 0.385 0.164 -15.312 1.00 98.56 78 ASP A C 1
ATOM 622 O O . ASP A 1 78 ? -0.465 0.768 -14.670 1.00 98.56 78 ASP A O 1
ATOM 626 N N . VAL A 1 79 ? 0.045 -0.692 -16.279 1.00 98.06 79 VAL A N 1
ATOM 627 C CA . VAL A 1 79 ? -1.357 -0.999 -16.612 1.00 98.06 79 VAL A CA 1
ATOM 628 C C . VAL A 1 79 ? -2.047 -1.685 -15.433 1.00 98.06 79 VAL A C 1
ATOM 630 O O . VAL A 1 79 ? -3.135 -1.274 -15.028 1.00 98.06 79 VAL A O 1
ATOM 633 N N . GLY A 1 80 ? -1.402 -2.695 -14.842 1.00 98.00 80 GLY A N 1
ATOM 634 C CA . GLY A 1 80 ? -1.914 -3.342 -13.641 1.00 98.00 80 GLY A CA 1
ATOM 635 C C . GLY A 1 80 ? -1.966 -2.380 -12.458 1.00 98.00 80 GLY A C 1
ATOM 636 O O . GLY A 1 80 ? -2.987 -2.319 -11.782 1.00 98.00 80 GLY A O 1
ATOM 637 N N . ALA A 1 81 ? -0.917 -1.579 -12.246 1.00 98.38 81 ALA A N 1
ATOM 638 C CA . ALA A 1 81 ? -0.872 -0.575 -11.182 1.00 98.38 81 ALA A CA 1
ATOM 639 C C . ALA A 1 81 ? -1.982 0.485 -11.309 1.00 98.38 81 ALA A C 1
ATOM 641 O O . ALA A 1 81 ? -2.638 0.792 -10.318 1.00 98.38 81 ALA A O 1
ATOM 642 N N . LYS A 1 82 ? -2.270 0.978 -12.522 1.00 98.44 82 LYS A N 1
ATOM 643 C CA . LYS A 1 82 ? -3.396 1.888 -12.801 1.00 98.44 82 LYS A CA 1
ATOM 644 C C . LYS A 1 82 ? -4.736 1.244 -12.435 1.00 98.44 82 LYS A C 1
ATOM 646 O O . LYS A 1 82 ? -5.584 1.886 -11.818 1.00 98.44 82 LYS A O 1
ATOM 651 N N . SER A 1 83 ? -4.910 -0.042 -12.741 1.00 98.25 83 SER A N 1
ATOM 652 C CA . SER A 1 83 ? -6.103 -0.794 -12.331 1.00 98.25 83 SER A CA 1
ATOM 653 C C . SER A 1 83 ? -6.197 -0.954 -10.806 1.00 98.25 83 SER A C 1
ATOM 655 O O . SER A 1 83 ? -7.281 -0.806 -10.243 1.00 98.25 83 SER A O 1
ATOM 657 N N . MET A 1 84 ? -5.068 -1.160 -10.114 1.00 98.06 84 MET A N 1
ATOM 658 C CA . MET A 1 84 ? -5.015 -1.167 -8.644 1.00 98.06 84 MET A CA 1
ATOM 659 C C . MET A 1 84 ? -5.344 0.206 -8.047 1.00 98.06 84 MET A C 1
ATOM 661 O O . MET A 1 84 ? -6.093 0.269 -7.080 1.00 98.06 84 MET A O 1
ATOM 665 N N . GLY A 1 85 ? -4.864 1.302 -8.640 1.00 97.56 85 GLY A N 1
ATOM 666 C CA . GLY A 1 85 ? -5.243 2.661 -8.240 1.00 97.56 85 GLY A CA 1
ATOM 667 C C . GLY A 1 85 ? -6.752 2.888 -8.366 1.00 97.56 85 GLY A C 1
ATOM 668 O O . GLY A 1 85 ? -7.408 3.298 -7.411 1.00 97.56 85 GLY A O 1
ATOM 669 N N . ASN A 1 86 ? -7.346 2.512 -9.503 1.00 96.81 86 ASN A N 1
ATOM 670 C CA . ASN A 1 86 ? -8.801 2.566 -9.687 1.00 96.81 86 ASN A CA 1
ATOM 671 C C . ASN A 1 86 ? -9.556 1.679 -8.684 1.00 96.81 86 ASN A C 1
ATOM 673 O O . ASN A 1 86 ? -10.660 2.019 -8.266 1.00 96.81 86 ASN A O 1
ATOM 677 N N . MET A 1 87 ? -8.981 0.535 -8.312 1.00 97.31 87 MET A N 1
ATOM 678 C CA . MET A 1 87 ? -9.531 -0.347 -7.288 1.00 97.31 87 MET A CA 1
ATOM 679 C C . MET A 1 87 ? -9.524 0.298 -5.906 1.00 97.31 87 MET A C 1
ATOM 681 O O . MET A 1 87 ? -10.576 0.321 -5.276 1.00 97.31 87 MET A O 1
ATOM 685 N N . LEU A 1 88 ? -8.405 0.885 -5.478 1.00 97.00 88 LEU A N 1
ATOM 686 C CA . LEU A 1 88 ? -8.288 1.577 -4.191 1.00 97.00 88 LEU A CA 1
ATOM 687 C C . LEU A 1 88 ? -9.273 2.749 -4.077 1.00 97.00 88 LEU A C 1
ATOM 689 O O . LEU A 1 88 ? -9.904 2.923 -3.045 1.00 97.00 88 LEU A O 1
ATOM 693 N N . ARG A 1 89 ? -9.517 3.499 -5.160 1.00 95.19 89 ARG A N 1
ATOM 694 C CA . ARG A 1 89 ? -10.536 4.569 -5.151 1.00 95.19 89 ARG A CA 1
ATOM 695 C C . ARG A 1 89 ? -11.953 4.075 -4.839 1.00 95.19 89 ARG A C 1
ATOM 697 O O . ARG A 1 89 ? -12.758 4.834 -4.312 1.00 95.19 89 ARG A O 1
ATOM 704 N N . ALA A 1 90 ? -12.279 2.839 -5.216 1.00 94.50 90 ALA A N 1
ATOM 705 C CA . ALA A 1 90 ? -13.617 2.266 -5.063 1.00 94.50 90 ALA A CA 1
ATOM 706 C C . ALA A 1 90 ? -13.736 1.291 -3.878 1.00 94.50 90 ALA A C 1
ATOM 708 O O . ALA A 1 90 ? -14.849 0.968 -3.453 1.00 94.50 90 ALA A O 1
ATOM 709 N N . ASN A 1 91 ? -12.610 0.777 -3.381 1.00 94.88 91 ASN A N 1
ATOM 710 C CA . ASN A 1 91 ? -12.540 -0.230 -2.335 1.00 94.88 91 ASN A CA 1
ATOM 711 C C . ASN A 1 91 ? -12.022 0.396 -1.041 1.00 94.88 91 ASN A C 1
ATOM 713 O O . ASN A 1 91 ? -10.842 0.685 -0.912 1.00 94.88 91 ASN A O 1
ATOM 717 N N . ASN A 1 92 ? -12.900 0.509 -0.050 1.00 92.81 92 ASN A N 1
ATOM 718 C CA . ASN A 1 92 ? -12.577 1.031 1.274 1.00 92.81 92 ASN A CA 1
ATOM 719 C C . ASN A 1 92 ? -12.424 -0.072 2.337 1.00 92.81 92 ASN A C 1
ATOM 721 O O . ASN A 1 92 ? -12.501 0.218 3.524 1.00 92.81 92 ASN A O 1
ATOM 725 N N . THR A 1 93 ? -12.195 -1.321 1.932 1.00 95.06 93 THR A N 1
ATOM 726 C CA . THR A 1 93 ? -12.055 -2.472 2.847 1.00 95.06 93 THR A CA 1
ATOM 727 C C . THR A 1 93 ? -10.660 -3.080 2.850 1.00 95.06 93 THR A C 1
ATOM 729 O O . THR A 1 93 ? -10.269 -3.706 3.833 1.00 95.06 93 THR A O 1
ATOM 732 N N . LEU A 1 94 ? -9.897 -2.909 1.769 1.00 97.44 94 LEU A N 1
ATOM 733 C CA . LEU A 1 94 ? -8.569 -3.489 1.648 1.00 97.44 94 LEU A CA 1
ATOM 734 C C . LEU A 1 94 ? -7.593 -2.783 2.598 1.00 97.44 94 LEU A C 1
ATOM 736 O O . LEU A 1 94 ? -7.377 -1.580 2.505 1.00 97.44 94 LEU A O 1
ATOM 740 N N . GLN A 1 95 ? -6.958 -3.558 3.473 1.00 98.31 95 GLN A N 1
ATOM 741 C CA . GLN A 1 95 ? -6.013 -3.067 4.480 1.00 98.31 95 GLN A CA 1
ATOM 742 C C . GLN A 1 95 ? -4.554 -3.310 4.087 1.00 98.31 95 GLN A C 1
ATOM 744 O O . GLN A 1 95 ? -3.652 -2.620 4.559 1.00 98.31 95 GLN A O 1
ATOM 749 N N . HIS A 1 96 ? -4.297 -4.292 3.222 1.00 98.69 96 HIS A N 1
ATOM 750 C CA . HIS A 1 96 ? -2.947 -4.696 2.852 1.00 98.69 96 HIS A CA 1
ATOM 751 C C . HIS A 1 96 ? -2.848 -5.005 1.361 1.00 98.69 96 HIS A C 1
ATOM 753 O O . HIS A 1 96 ? -3.506 -5.921 0.863 1.00 98.69 96 HIS A O 1
ATOM 759 N N . LEU A 1 97 ? -1.973 -4.279 0.670 1.00 98.69 97 LEU A N 1
ATOM 760 C CA . LEU A 1 97 ? -1.692 -4.452 -0.748 1.00 98.69 97 LEU A CA 1
ATOM 761 C C . LEU A 1 97 ? -0.185 -4.612 -0.967 1.00 98.69 97 LEU A C 1
ATOM 763 O O . LEU A 1 97 ? 0.592 -3.697 -0.699 1.00 98.69 97 LEU A O 1
ATOM 767 N N . ASP A 1 98 ? 0.233 -5.768 -1.478 1.00 98.69 98 ASP A N 1
ATOM 768 C CA . ASP A 1 98 ? 1.629 -6.045 -1.826 1.00 98.69 98 ASP A CA 1
ATOM 769 C C . ASP A 1 98 ? 1.798 -6.164 -3.344 1.00 98.69 98 ASP A C 1
ATOM 771 O O . ASP A 1 98 ? 1.340 -7.122 -3.968 1.00 98.69 98 ASP A O 1
ATOM 775 N N . LEU A 1 99 ? 2.489 -5.184 -3.922 1.00 98.69 99 LEU A N 1
ATOM 776 C CA . LEU A 1 99 ? 2.810 -5.063 -5.340 1.00 98.69 99 LEU A CA 1
ATOM 777 C C . LEU A 1 99 ? 4.326 -5.105 -5.583 1.00 98.69 99 LEU A C 1
ATOM 779 O O . LEU A 1 99 ? 4.813 -4.575 -6.586 1.00 98.69 99 LEU A O 1
ATOM 783 N N . ARG A 1 100 ? 5.101 -5.746 -4.706 1.00 98.56 100 ARG A N 1
ATOM 784 C CA . ARG A 1 100 ? 6.557 -5.839 -4.878 1.00 98.56 100 ARG A CA 1
ATOM 785 C C . ARG A 1 100 ? 6.956 -6.579 -6.159 1.00 98.56 100 ARG A C 1
ATOM 787 O O . ARG A 1 100 ? 6.357 -7.595 -6.493 1.00 98.56 100 ARG A O 1
ATOM 794 N N . GLY A 1 101 ? 8.010 -6.144 -6.850 1.00 98.25 101 GLY A N 1
ATOM 795 C CA . GLY A 1 101 ? 8.542 -6.905 -7.994 1.00 98.25 101 GLY A CA 1
ATOM 796 C C . GLY A 1 101 ? 7.618 -6.942 -9.212 1.00 98.25 101 GLY A C 1
ATOM 797 O O . GLY A 1 101 ? 7.474 -7.995 -9.824 1.00 98.25 101 GLY A O 1
ATOM 798 N N . ASN A 1 102 ? 6.926 -5.849 -9.526 1.00 98.69 102 ASN A N 1
ATOM 799 C CA . ASN A 1 102 ? 5.900 -5.820 -10.572 1.00 98.69 102 ASN A CA 1
ATOM 800 C C . ASN A 1 102 ? 6.239 -4.952 -11.782 1.00 98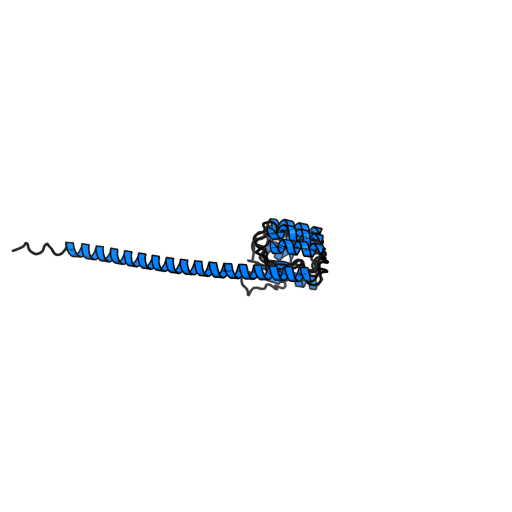.69 102 ASN A C 1
ATOM 802 O O . ASN A 1 102 ? 5.366 -4.754 -12.626 1.00 98.69 102 ASN A O 1
ATOM 806 N N . GLU A 1 103 ? 7.480 -4.475 -11.891 1.00 98.25 103 GLU A N 1
ATOM 807 C CA . GLU A 1 103 ? 7.918 -3.586 -12.975 1.00 98.25 103 GLU A CA 1
ATOM 808 C C . GLU A 1 103 ? 7.097 -2.284 -13.046 1.00 98.25 103 GLU A C 1
ATOM 810 O O . GLU A 1 103 ? 6.875 -1.739 -14.123 1.00 98.25 103 GLU A O 1
ATOM 815 N N . ILE A 1 104 ? 6.617 -1.799 -11.895 1.00 98.75 104 ILE A N 1
ATOM 816 C CA . ILE A 1 104 ? 5.879 -0.533 -11.787 1.00 98.75 104 ILE A CA 1
ATOM 817 C C . ILE A 1 104 ? 6.866 0.628 -11.928 1.00 98.75 104 ILE A C 1
ATOM 819 O O . ILE A 1 104 ? 7.898 0.640 -11.256 1.00 98.75 104 ILE A O 1
ATOM 823 N N . THR A 1 105 ? 6.560 1.594 -12.785 1.00 98.62 105 THR A N 1
ATOM 824 C CA . THR A 1 105 ? 7.367 2.798 -13.001 1.00 98.62 105 THR A CA 1
ATOM 825 C C . THR A 1 105 ? 6.719 4.016 -12.334 1.00 98.62 105 THR A C 1
ATOM 827 O O . THR A 1 105 ? 5.789 3.881 -11.532 1.00 98.62 105 THR A O 1
ATOM 830 N N . VAL A 1 106 ? 7.207 5.218 -12.653 1.00 98.25 106 VAL A N 1
ATOM 831 C CA . VAL A 1 106 ? 6.609 6.491 -12.225 1.00 98.25 106 VAL A CA 1
ATOM 832 C C . VAL A 1 106 ? 5.109 6.574 -12.543 1.00 98.25 106 VAL A C 1
ATOM 834 O O . VAL A 1 106 ? 4.330 7.012 -11.700 1.00 98.25 106 VAL A O 1
ATOM 837 N N . ASP A 1 107 ? 4.680 6.070 -13.701 1.00 98.19 107 ASP A N 1
ATOM 838 C CA . ASP A 1 107 ? 3.292 6.140 -14.167 1.00 98.19 107 ASP A CA 1
ATOM 839 C C . ASP A 1 107 ? 2.331 5.353 -13.271 1.00 98.19 107 ASP A C 1
ATOM 841 O O . ASP A 1 107 ? 1.260 5.832 -12.887 1.00 98.19 107 ASP A O 1
ATOM 845 N N . GLY A 1 108 ? 2.687 4.106 -12.959 1.00 98.19 108 GLY A N 1
ATOM 846 C CA . GLY A 1 108 ? 1.884 3.260 -12.090 1.00 98.19 108 GLY A CA 1
ATOM 847 C C . GLY A 1 108 ? 1.938 3.724 -10.637 1.00 98.19 108 GLY A C 1
ATOM 848 O O . GLY A 1 108 ? 0.928 3.657 -9.937 1.00 98.19 108 GLY A O 1
ATOM 849 N N . ALA A 1 109 ? 3.085 4.244 -10.193 1.00 98.12 109 ALA A N 1
ATOM 850 C CA . ALA A 1 109 ? 3.232 4.819 -8.862 1.00 98.12 109 ALA A CA 1
ATOM 851 C C . ALA A 1 109 ? 2.381 6.079 -8.673 1.00 98.12 109 ALA A C 1
ATOM 853 O O . ALA A 1 109 ? 1.751 6.217 -7.625 1.00 98.12 109 ALA A O 1
ATOM 854 N N . GLY A 1 110 ? 2.294 6.948 -9.685 1.00 98.19 110 GLY A N 1
ATOM 855 C CA . GLY A 1 110 ? 1.391 8.100 -9.689 1.00 98.19 110 GLY A CA 1
ATOM 856 C C . GLY A 1 110 ? -0.067 7.674 -9.527 1.00 98.19 110 GLY A C 1
ATOM 857 O O . GLY A 1 110 ? -0.742 8.125 -8.609 1.00 98.19 110 GLY A O 1
ATOM 858 N N . ALA A 1 111 ? -0.520 6.696 -10.316 1.00 97.88 111 ALA A N 1
ATOM 859 C CA . ALA A 1 111 ? -1.896 6.202 -10.231 1.00 97.88 111 ALA A CA 1
ATOM 860 C C . ALA A 1 111 ? -2.254 5.594 -8.862 1.00 97.88 111 ALA A C 1
ATOM 862 O O . ALA A 1 111 ? -3.382 5.750 -8.390 1.00 97.88 111 ALA A O 1
ATOM 863 N N . ILE A 1 112 ? -1.310 4.895 -8.223 1.00 97.94 112 ILE A N 1
ATOM 864 C CA . ILE A 1 112 ? -1.487 4.386 -6.858 1.00 97.94 112 ILE A CA 1
ATOM 865 C C . ILE A 1 112 ? -1.503 5.549 -5.862 1.00 97.94 112 ILE A C 1
ATOM 867 O O . ILE A 1 112 ? -2.383 5.592 -5.010 1.00 97.94 112 ILE A O 1
ATOM 871 N N . SER A 1 113 ? -0.580 6.505 -5.988 1.00 96.50 113 SER A N 1
ATOM 872 C CA . SER A 1 113 ? -0.475 7.664 -5.090 1.00 96.50 113 SER A CA 1
ATOM 873 C C . SER A 1 113 ? -1.747 8.505 -5.110 1.00 96.50 113 SER A C 1
ATOM 875 O O . SER A 1 113 ? -2.324 8.768 -4.058 1.00 96.50 113 SER A O 1
ATOM 877 N N . ASP A 1 114 ? -2.273 8.821 -6.293 1.00 95.81 114 ASP A N 1
ATOM 878 C CA . ASP A 1 114 ? -3.505 9.599 -6.417 1.00 95.81 114 ASP A CA 1
ATOM 879 C C . ASP A 1 114 ? -4.721 8.891 -5.793 1.00 95.81 114 ASP A C 1
ATOM 881 O O . ASP A 1 114 ? -5.711 9.539 -5.443 1.00 95.81 114 ASP A O 1
ATOM 885 N N . ALA A 1 115 ? -4.684 7.559 -5.691 1.00 95.75 115 ALA A N 1
ATOM 886 C CA . ALA A 1 115 ? -5.722 6.764 -5.043 1.00 95.75 115 ALA A CA 1
ATOM 887 C C . ALA A 1 115 ? -5.564 6.684 -3.516 1.00 95.75 115 ALA A C 1
ATOM 889 O O . ALA A 1 115 ? -6.535 6.371 -2.835 1.00 95.75 115 ALA A O 1
ATOM 890 N N . LEU A 1 116 ? -4.373 6.968 -2.976 1.00 94.62 116 LEU A N 1
ATOM 891 C CA . LEU A 1 116 ? -4.126 7.026 -1.530 1.00 94.62 116 LEU A CA 1
ATOM 892 C C . LEU A 1 116 ? -4.588 8.341 -0.900 1.00 94.62 116 LEU A C 1
ATOM 894 O O . LEU A 1 116 ? -4.748 8.399 0.322 1.00 94.62 116 LEU A O 1
ATOM 898 N N . TYR A 1 117 ? -4.783 9.391 -1.700 1.00 91.94 117 TYR A N 1
ATOM 899 C CA . TYR A 1 117 ? -5.286 10.671 -1.212 1.00 91.94 117 TYR A CA 1
ATOM 900 C C . TYR A 1 117 ? -6.660 10.483 -0.553 1.00 91.94 117 TYR A C 1
ATOM 902 O O . TYR A 1 117 ? -7.626 10.117 -1.219 1.00 91.94 117 TYR A O 1
ATOM 910 N N . GLY A 1 118 ? -6.737 10.702 0.764 1.00 82.06 118 GLY A N 1
ATOM 911 C CA . GLY A 1 118 ? -7.965 10.509 1.543 1.00 82.06 118 GLY A CA 1
ATOM 912 C C . GLY A 1 118 ? -8.430 9.052 1.672 1.00 82.06 118 GLY A C 1
ATOM 913 O O . GLY A 1 118 ? -9.566 8.818 2.064 1.00 82.06 118 GLY A O 1
ATOM 914 N N . HIS A 1 119 ? -7.597 8.062 1.338 1.00 91.38 119 HIS A N 1
ATOM 915 C CA . HIS A 1 119 ? -7.946 6.654 1.529 1.00 91.38 119 HIS A CA 1
ATOM 916 C C . HIS A 1 119 ? -7.842 6.274 3.014 1.00 91.38 119 HIS A C 1
ATOM 918 O O . HIS A 1 119 ? -6.830 6.560 3.650 1.00 91.38 119 HIS A O 1
ATOM 924 N N . GLU A 1 120 ? -8.863 5.601 3.553 1.00 93.31 120 GLU A N 1
ATOM 925 C CA . GLU A 1 120 ? -9.035 5.452 5.012 1.00 93.31 120 GLU A CA 1
ATOM 926 C C . GLU A 1 120 ? -8.786 4.037 5.557 1.00 93.31 120 GLU A C 1
ATOM 928 O O . GLU A 1 120 ? -8.634 3.867 6.762 1.00 93.31 120 GLU A O 1
ATOM 933 N N . SER A 1 121 ? -8.717 3.009 4.705 1.00 96.56 121 SER A N 1
ATOM 934 C CA . SER A 1 121 ? -8.580 1.613 5.166 1.00 96.56 121 SER A CA 1
ATOM 935 C C . SER A 1 121 ? -7.227 0.964 4.904 1.00 96.56 121 SER A C 1
ATOM 937 O O . SER A 1 121 ? -6.841 0.058 5.640 1.00 96.56 121 SER A O 1
ATOM 939 N N . LEU A 1 122 ? -6.490 1.393 3.876 1.00 98.12 122 LEU A N 1
ATOM 940 C CA . LEU A 1 122 ? -5.223 0.767 3.512 1.00 98.12 122 LEU A CA 1
ATOM 941 C C . LEU A 1 122 ? -4.144 1.119 4.539 1.00 98.12 122 LEU A C 1
ATOM 943 O O . LEU A 1 122 ? -3.702 2.263 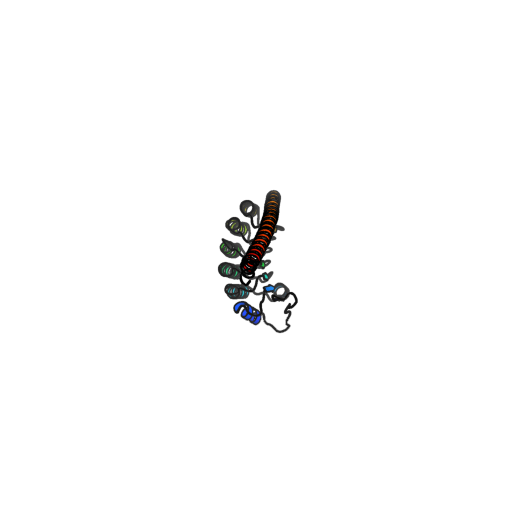4.621 1.00 98.12 122 LEU A O 1
ATOM 947 N N . GLU A 1 123 ? -3.689 0.122 5.290 1.00 98.31 123 GLU A N 1
ATOM 948 C CA . GLU A 1 123 ? -2.666 0.276 6.327 1.00 98.31 123 GLU A CA 1
ATOM 949 C C . GLU A 1 123 ? -1.267 -0.115 5.844 1.00 98.31 123 GLU A C 1
ATOM 951 O O . GLU A 1 123 ? -0.259 0.330 6.398 1.00 98.31 123 GLU A O 1
ATOM 956 N N . HIS A 1 124 ? -1.181 -0.958 4.815 1.00 98.75 124 HIS A N 1
ATOM 957 C CA . HIS A 1 124 ? 0.082 -1.473 4.308 1.00 98.75 124 HIS A CA 1
ATOM 958 C C . HIS A 1 124 ? 0.127 -1.465 2.786 1.00 98.75 124 HIS A C 1
ATOM 960 O O . HIS A 1 124 ? -0.683 -2.118 2.125 1.00 98.75 124 HIS A O 1
ATOM 966 N N . LEU A 1 125 ? 1.155 -0.810 2.250 1.00 98.75 125 LEU A N 1
ATOM 967 C CA . LEU A 1 125 ? 1.442 -0.774 0.824 1.00 98.75 125 LEU A CA 1
ATOM 968 C C . LEU A 1 125 ? 2.879 -1.226 0.551 1.00 98.75 125 LEU A C 1
ATOM 970 O O . LEU A 1 125 ? 3.843 -0.595 0.987 1.00 98.75 125 LEU A O 1
ATOM 974 N N . GLY A 1 126 ? 3.029 -2.316 -0.197 1.00 98.69 126 GLY A N 1
ATOM 975 C CA . GLY A 1 126 ? 4.316 -2.830 -0.656 1.00 98.69 126 GLY A CA 1
ATOM 976 C C . GLY A 1 126 ? 4.594 -2.450 -2.108 1.00 98.69 126 GLY A C 1
ATOM 977 O O . GLY A 1 126 ? 3.967 -2.990 -3.010 1.00 98.69 126 GLY A O 1
ATOM 978 N N . LEU A 1 127 ? 5.579 -1.585 -2.346 1.00 98.69 127 LEU A N 1
ATOM 979 C CA . LEU A 1 127 ? 6.052 -1.180 -3.679 1.00 98.69 127 LEU A CA 1
ATOM 980 C C . LEU A 1 127 ? 7.550 -1.456 -3.886 1.00 98.69 127 LEU A C 1
ATOM 982 O O . LEU A 1 127 ? 8.139 -0.998 -4.862 1.00 98.69 127 LEU A O 1
ATOM 986 N N . SER A 1 128 ? 8.192 -2.214 -2.999 1.00 98.75 128 SER A N 1
ATOM 987 C CA . SER A 1 128 ? 9.615 -2.553 -3.117 1.00 98.75 128 SER A CA 1
ATOM 988 C C . SER A 1 128 ? 9.944 -3.350 -4.393 1.00 98.75 128 SER A C 1
ATOM 990 O O . SER A 1 128 ? 9.144 -4.161 -4.852 1.00 98.75 128 SER A O 1
ATOM 992 N N . SER A 1 129 ? 11.169 -3.230 -4.909 1.00 98.50 129 SER A N 1
ATOM 993 C CA . SER A 1 129 ? 11.639 -3.905 -6.132 1.00 98.50 129 SER A CA 1
ATOM 994 C C . SER A 1 129 ? 10.817 -3.540 -7.367 1.00 98.50 129 SER A C 1
ATOM 996 O O . SER A 1 129 ? 10.423 -4.410 -8.134 1.00 98.50 129 SER A O 1
ATOM 998 N N . ASN A 1 130 ? 10.533 -2.254 -7.535 1.00 98.75 130 ASN A N 1
ATOM 999 C CA . ASN A 1 130 ? 9.940 -1.685 -8.740 1.00 98.75 130 ASN A CA 1
ATOM 1000 C C . ASN A 1 130 ? 10.918 -0.639 -9.322 1.00 98.75 130 ASN A C 1
ATOM 1002 O O . ASN A 1 130 ? 12.111 -0.668 -9.022 1.00 98.75 130 ASN A O 1
ATOM 1006 N N . LYS A 1 131 ? 10.450 0.239 -10.210 1.00 98.19 131 LYS A N 1
ATOM 1007 C CA . LYS A 1 131 ? 11.256 1.224 -10.951 1.00 98.19 131 LYS A CA 1
ATOM 1008 C C . LYS A 1 131 ? 10.695 2.636 -10.773 1.00 98.19 131 LYS A C 1
ATOM 1010 O O . LYS A 1 131 ? 10.524 3.370 -11.742 1.00 98.19 131 LYS A O 1
ATOM 1015 N N . LEU A 1 132 ? 10.352 2.988 -9.535 1.00 98.50 132 LEU A N 1
ATOM 1016 C CA . LEU A 1 132 ? 9.710 4.265 -9.213 1.00 98.50 132 LEU A CA 1
ATOM 1017 C C . LEU A 1 132 ? 10.608 5.473 -9.509 1.00 98.50 132 LEU A C 1
ATOM 1019 O O . LEU A 1 132 ? 10.113 6.485 -10.002 1.00 98.50 132 LEU A O 1
ATOM 1023 N N . GLY A 1 133 ? 11.902 5.373 -9.192 1.00 98.56 133 GLY A N 1
ATOM 1024 C CA . GLY A 1 133 ? 12.814 6.514 -9.220 1.00 98.56 133 GLY A CA 1
ATOM 1025 C C . GLY A 1 133 ? 12.405 7.631 -8.252 1.00 98.56 133 GLY A C 1
ATOM 1026 O O . GLY A 1 133 ? 11.500 7.476 -7.424 1.00 98.56 133 GLY A O 1
ATOM 1027 N N . ASP A 1 134 ? 13.067 8.781 -8.376 1.00 98.75 134 ASP A N 1
ATOM 1028 C CA . ASP A 1 134 ? 12.754 9.966 -7.571 1.00 98.75 134 ASP A CA 1
ATOM 1029 C C . ASP A 1 134 ? 11.343 10.497 -7.823 1.00 98.75 134 ASP A C 1
ATOM 1031 O O . ASP A 1 134 ? 10.657 10.875 -6.878 1.00 98.75 134 ASP A O 1
ATOM 1035 N N . ASP A 1 135 ? 10.876 10.489 -9.069 1.00 98.62 135 ASP A N 1
ATOM 1036 C CA . ASP A 1 135 ? 9.566 11.049 -9.410 1.00 98.62 135 ASP A CA 1
ATOM 1037 C C . ASP A 1 135 ? 8.415 10.184 -8.889 1.00 98.62 135 ASP A C 1
ATOM 1039 O O . ASP A 1 135 ? 7.436 10.710 -8.358 1.00 98.62 135 ASP A O 1
ATOM 1043 N N . GLY A 1 136 ? 8.558 8.854 -8.924 1.00 98.44 136 GLY A N 1
ATOM 1044 C CA . GLY A 1 136 ? 7.609 7.958 -8.267 1.00 98.44 136 GLY A CA 1
ATOM 1045 C C . GLY A 1 136 ? 7.599 8.147 -6.746 1.00 98.44 136 GLY A C 1
ATOM 1046 O O . GLY A 1 136 ? 6.532 8.154 -6.135 1.00 98.44 136 GLY A O 1
ATOM 1047 N N . ALA A 1 137 ? 8.766 8.358 -6.124 1.00 98.56 137 ALA A N 1
ATOM 1048 C CA . ALA A 1 137 ? 8.853 8.660 -4.694 1.00 98.56 137 ALA A CA 1
ATOM 1049 C C . ALA A 1 137 ? 8.206 10.010 -4.337 1.00 98.56 137 ALA A C 1
ATOM 1051 O O . ALA A 1 137 ? 7.504 10.096 -3.329 1.00 98.56 137 ALA A O 1
ATOM 1052 N N . LYS A 1 138 ? 8.385 11.040 -5.174 1.00 98.75 138 LYS A N 1
ATOM 1053 C CA . LYS A 1 138 ? 7.737 12.353 -5.024 1.00 98.75 138 LYS A CA 1
ATOM 1054 C C . LYS A 1 138 ? 6.217 12.255 -5.133 1.00 98.75 138 LYS A C 1
ATOM 1056 O O . LYS A 1 138 ? 5.530 12.855 -4.312 1.00 98.75 138 LYS A O 1
ATOM 1061 N N . ALA A 1 139 ? 5.691 11.473 -6.078 1.00 98.38 139 ALA A N 1
ATOM 1062 C CA . ALA A 1 139 ? 4.249 11.250 -6.201 1.00 98.38 139 ALA A CA 1
ATOM 1063 C C . ALA A 1 139 ? 3.657 10.652 -4.912 1.00 98.38 139 ALA A C 1
ATOM 1065 O O . ALA A 1 139 ? 2.661 11.150 -4.389 1.00 98.38 139 ALA A O 1
ATOM 1066 N N . VAL A 1 140 ? 4.326 9.646 -4.334 1.00 97.88 140 VAL A N 1
ATOM 1067 C CA . VAL A 1 140 ? 3.914 9.071 -3.044 1.00 97.88 140 VAL A CA 1
ATOM 1068 C C . VAL A 1 140 ? 4.037 10.108 -1.921 1.00 97.88 140 VAL A C 1
ATOM 1070 O O . VAL A 1 140 ? 3.128 10.252 -1.107 1.00 97.88 140 VAL A O 1
ATOM 1073 N N . ALA A 1 141 ? 5.135 10.865 -1.880 1.00 98.19 141 ALA A N 1
ATOM 1074 C CA . ALA A 1 141 ? 5.373 11.886 -0.863 1.00 98.19 141 ALA A CA 1
ATOM 1075 C C . ALA A 1 141 ? 4.296 12.985 -0.845 1.00 98.19 141 ALA A C 1
ATOM 1077 O O . ALA A 1 141 ? 3.885 13.407 0.232 1.00 98.19 141 ALA A O 1
ATOM 1078 N N . GLN A 1 142 ? 3.792 13.410 -2.006 1.00 97.44 142 GLN A N 1
ATOM 1079 C CA . GLN A 1 142 ? 2.778 14.467 -2.108 1.00 97.44 142 GLN A CA 1
ATOM 1080 C C . GLN A 1 142 ? 1.461 14.121 -1.401 1.00 97.44 142 GLN A C 1
ATOM 1082 O O . GLN A 1 142 ? 0.789 15.013 -0.886 1.00 97.44 142 GLN A O 1
ATOM 1087 N N . VAL A 1 143 ? 1.087 12.840 -1.351 1.00 96.62 143 VAL A N 1
ATOM 1088 C CA . VAL A 1 143 ? -0.204 12.410 -0.789 1.00 96.62 143 VAL A CA 1
ATOM 1089 C C . VAL A 1 143 ? -0.109 11.949 0.664 1.00 96.62 143 VAL A C 1
ATOM 1091 O O . VAL A 1 143 ? -1.112 11.956 1.376 1.00 96.62 143 VAL A O 1
ATOM 1094 N N . LEU A 1 144 ? 1.088 11.577 1.129 1.00 96.25 144 LEU A N 1
ATOM 1095 C CA . LEU A 1 144 ? 1.312 11.079 2.488 1.00 96.25 144 LEU A CA 1
ATOM 1096 C C . LEU A 1 144 ? 0.817 12.028 3.597 1.00 96.25 144 LEU A C 1
ATOM 1098 O O . LEU A 1 144 ? 0.204 11.517 4.532 1.00 96.25 144 LEU A O 1
ATOM 1102 N N . PRO A 1 145 ? 0.997 13.364 3.539 1.00 96.06 145 PRO A N 1
ATOM 1103 C CA . PRO A 1 145 ? 0.475 14.268 4.571 1.00 96.06 145 PRO A CA 1
ATOM 1104 C C . PRO A 1 145 ? -1.046 14.186 4.769 1.00 96.06 145 PRO A C 1
ATOM 1106 O O . PRO A 1 145 ? -1.535 14.464 5.860 1.00 96.06 145 PRO A O 1
ATOM 1109 N N . TYR A 1 146 ? -1.786 13.776 3.735 1.00 94.75 146 TYR A N 1
ATOM 1110 C CA . TYR A 1 146 ? -3.249 13.682 3.737 1.00 94.75 146 TYR A CA 1
ATOM 1111 C C . TYR A 1 146 ? -3.767 12.260 3.972 1.00 94.75 146 TYR A C 1
ATOM 1113 O O . TYR A 1 146 ? -4.971 12.058 4.117 1.00 94.75 146 TYR A O 1
ATOM 1121 N N . ASN A 1 147 ? -2.886 11.257 3.988 1.00 95.19 147 ASN A N 1
ATOM 1122 C CA . ASN A 1 147 ? -3.281 9.881 4.237 1.00 95.19 147 ASN A CA 1
ATOM 1123 C C . ASN A 1 147 ? -3.205 9.553 5.736 1.00 95.19 147 ASN A C 1
ATOM 1125 O O . ASN A 1 147 ? -2.137 9.593 6.348 1.00 95.19 147 ASN A O 1
ATOM 1129 N N . ILE A 1 148 ? -4.339 9.174 6.321 1.00 93.62 148 ILE A N 1
ATOM 1130 C CA . ILE A 1 148 ? -4.458 8.905 7.761 1.00 93.62 148 ILE A CA 1
ATOM 1131 C C . ILE A 1 148 ? -4.417 7.412 8.119 1.00 93.62 148 ILE A C 1
ATOM 1133 O O . ILE A 1 148 ? -4.298 7.081 9.295 1.00 93.62 148 ILE A O 1
ATOM 1137 N N . SER A 1 149 ? -4.480 6.510 7.136 1.00 96.31 149 SER A N 1
ATOM 1138 C CA . SER A 1 149 ? -4.592 5.065 7.378 1.00 96.31 149 SER A CA 1
ATOM 1139 C C . SER A 1 149 ? -3.275 4.307 7.236 1.00 96.31 149 SER A C 1
ATOM 1141 O O . SER A 1 149 ? -3.066 3.298 7.908 1.00 96.31 149 SER A O 1
ATOM 1143 N N . LEU A 1 150 ? -2.378 4.764 6.359 1.00 97.81 150 LEU A N 1
ATOM 1144 C CA . LEU A 1 150 ? -1.188 4.021 5.966 1.00 97.81 150 LEU A CA 1
ATOM 1145 C C . LEU A 1 150 ? -0.147 4.011 7.091 1.00 97.81 150 LEU A C 1
ATOM 1147 O O . LEU A 1 150 ? 0.447 5.030 7.429 1.00 97.81 150 LEU A O 1
ATOM 1151 N N . LYS A 1 151 ? 0.124 2.821 7.631 1.00 97.81 151 LYS A N 1
ATOM 1152 C CA . LYS A 1 151 ? 1.089 2.575 8.715 1.00 97.81 151 LYS A CA 1
ATOM 1153 C C . LYS A 1 151 ? 2.437 2.092 8.185 1.00 97.81 151 LYS A C 1
ATOM 1155 O O . LYS A 1 151 ? 3.482 2.407 8.763 1.00 97.81 151 LYS A O 1
ATOM 1160 N N . TYR A 1 152 ? 2.429 1.339 7.085 1.00 98.56 152 TYR A N 1
ATOM 1161 C CA . TYR A 1 152 ? 3.623 0.771 6.464 1.00 98.56 152 TYR A CA 1
ATOM 1162 C C . TYR A 1 152 ? 3.696 1.081 4.969 1.00 98.56 152 TYR A C 1
ATOM 1164 O O . TYR A 1 152 ? 2.766 0.788 4.215 1.00 98.56 152 TYR A O 1
ATOM 1172 N N . LEU A 1 153 ? 4.865 1.553 4.536 1.00 98.69 153 LEU A N 1
ATOM 1173 C CA . LEU A 1 153 ? 5.187 1.804 3.137 1.00 98.69 153 LEU A CA 1
ATOM 1174 C C . LEU A 1 153 ? 6.509 1.124 2.743 1.00 98.69 153 LEU A C 1
ATOM 1176 O O . LEU A 1 153 ? 7.584 1.445 3.251 1.00 98.69 153 LEU A O 1
ATOM 1180 N N . GLY A 1 154 ? 6.447 0.173 1.815 1.00 98.69 154 GLY A N 1
ATOM 1181 C CA . GLY A 1 154 ? 7.622 -0.506 1.271 1.00 98.69 154 GLY A CA 1
ATOM 1182 C C . GLY A 1 154 ? 8.102 0.148 -0.020 1.00 98.69 154 GLY A C 1
ATOM 1183 O O . GLY A 1 154 ? 7.406 0.067 -1.023 1.00 98.69 154 GLY A O 1
ATOM 1184 N N . LEU A 1 155 ? 9.297 0.738 -0.024 1.00 98.75 155 LEU A N 1
ATOM 1185 C CA . LEU A 1 155 ? 9.903 1.406 -1.185 1.00 98.75 155 LEU A CA 1
ATOM 1186 C C . LEU A 1 155 ? 11.340 0.934 -1.457 1.00 98.75 155 LEU A C 1
ATOM 1188 O O . LEU A 1 155 ? 12.093 1.585 -2.178 1.00 98.75 155 LEU A O 1
ATOM 1192 N N . ALA A 1 156 ? 11.745 -0.209 -0.911 1.00 98.62 156 ALA A N 1
ATOM 1193 C CA . ALA A 1 156 ? 13.105 -0.713 -1.058 1.00 98.62 156 ALA A CA 1
ATOM 1194 C C . ALA A 1 156 ? 13.417 -1.073 -2.513 1.00 98.62 156 ALA A C 1
ATOM 1196 O O . ALA A 1 156 ? 12.550 -1.624 -3.181 1.00 98.62 156 ALA A O 1
ATOM 1197 N N . ASN A 1 157 ? 14.654 -0.881 -2.973 1.00 98.50 157 ASN A N 1
ATOM 1198 C CA . ASN A 1 157 ? 15.073 -1.269 -4.325 1.00 98.50 157 ASN A CA 1
ATOM 1199 C C . ASN A 1 157 ? 14.189 -0.650 -5.424 1.00 98.50 157 ASN A C 1
ATOM 1201 O O . ASN A 1 157 ? 13.526 -1.374 -6.160 1.00 98.50 157 ASN A O 1
ATOM 1205 N N . ASN A 1 158 ? 14.130 0.681 -5.479 1.00 98.69 158 ASN A N 1
ATOM 1206 C CA . ASN A 1 158 ? 13.323 1.438 -6.442 1.00 98.69 158 ASN A CA 1
ATOM 1207 C C . ASN A 1 158 ? 14.116 2.484 -7.240 1.00 98.69 158 ASN A C 1
ATOM 1209 O O . ASN A 1 158 ? 13.517 3.214 -8.029 1.00 98.69 158 ASN A O 1
ATOM 1213 N N . GLY A 1 159 ? 15.436 2.570 -7.036 1.00 98.25 159 GLY A N 1
ATOM 1214 C CA . GLY A 1 159 ? 16.281 3.588 -7.669 1.00 98.25 159 GLY A CA 1
ATOM 1215 C C . GLY A 1 159 ? 15.979 5.004 -7.176 1.00 98.25 159 GLY A C 1
ATOM 1216 O O . GLY A 1 159 ? 16.054 5.948 -7.952 1.00 98.25 159 GLY A O 1
ATOM 1217 N N . ILE A 1 160 ? 15.562 5.146 -5.914 1.00 98.81 160 ILE A N 1
ATOM 1218 C CA . ILE A 1 160 ? 15.282 6.452 -5.304 1.00 98.81 160 ILE A CA 1
ATOM 1219 C C . ILE A 1 160 ? 16.615 7.082 -4.893 1.00 98.81 160 ILE A C 1
ATOM 1221 O O . ILE A 1 160 ? 17.377 6.464 -4.153 1.00 98.81 160 ILE A O 1
ATOM 1225 N N . GLY A 1 161 ? 16.887 8.288 -5.367 1.00 98.62 161 GLY A N 1
ATOM 1226 C CA . GLY A 1 161 ? 18.052 9.094 -5.037 1.00 98.62 161 GLY A CA 1
ATOM 1227 C C . GLY A 1 161 ? 17.767 10.131 -3.950 1.00 98.62 161 GLY A C 1
ATOM 1228 O O . GLY A 1 161 ? 16.804 10.051 -3.181 1.00 98.62 161 GLY A O 1
ATOM 1229 N N . GLU A 1 162 ? 18.640 11.132 -3.867 1.00 98.56 162 GLU A N 1
ATOM 1230 C CA . GLU A 1 162 ? 18.557 12.189 -2.859 1.00 98.56 162 GLU A CA 1
ATOM 1231 C C . GLU A 1 162 ? 17.251 12.991 -2.937 1.00 98.56 162 GLU A C 1
ATOM 1233 O O . GLU A 1 162 ? 16.637 13.252 -1.902 1.00 98.56 162 GLU A O 1
ATOM 1238 N N . GLU A 1 163 ? 16.790 13.341 -4.138 1.00 98.56 163 GLU A N 1
ATOM 1239 C CA . GLU A 1 163 ? 15.623 14.209 -4.323 1.00 98.56 163 GLU A CA 1
ATOM 1240 C C . GLU A 1 163 ? 14.314 13.515 -3.931 1.00 98.56 163 GLU A C 1
ATOM 1242 O O . GLU A 1 163 ? 13.478 14.105 -3.243 1.00 98.56 163 GLU A O 1
ATOM 1247 N N . GLY A 1 164 ? 14.145 12.239 -4.288 1.00 98.69 164 GLY A N 1
ATOM 1248 C CA . GLY A 1 164 ? 13.027 11.435 -3.798 1.00 98.69 164 GLY A CA 1
ATOM 1249 C C . GLY A 1 164 ? 13.114 11.203 -2.288 1.00 98.69 164 GLY A C 1
ATOM 1250 O O . GLY A 1 164 ? 12.099 11.246 -1.591 1.00 98.69 164 GLY A O 1
ATOM 1251 N N . GLY A 1 165 ? 14.327 11.032 -1.752 1.00 98.69 165 GLY A N 1
ATOM 1252 C CA . GLY A 1 165 ? 14.571 10.936 -0.314 1.00 98.69 165 GLY A CA 1
ATOM 1253 C C . GLY A 1 165 ? 14.157 12.190 0.467 1.00 98.69 165 GLY A C 1
ATOM 1254 O O . GLY A 1 165 ? 13.501 12.066 1.502 1.00 98.69 165 GLY A O 1
ATOM 1255 N N . LYS A 1 166 ? 14.504 13.390 -0.020 1.00 98.75 166 LYS A N 1
ATOM 1256 C CA . LYS A 1 166 ? 14.102 14.672 0.592 1.00 98.75 166 LYS A CA 1
ATOM 1257 C C . LYS A 1 166 ? 12.586 14.837 0.602 1.00 98.75 166 LYS A C 1
ATOM 1259 O O . LYS A 1 166 ? 12.024 15.130 1.654 1.00 98.75 166 LYS A O 1
ATOM 1264 N N . ALA A 1 167 ? 11.925 14.562 -0.524 1.00 98.75 167 ALA A N 1
ATOM 1265 C CA . ALA A 1 167 ? 10.468 14.638 -0.616 1.00 98.75 167 ALA A CA 1
ATOM 1266 C C . ALA A 1 167 ? 9.785 13.695 0.391 1.00 98.75 167 ALA A C 1
ATOM 1268 O O . ALA A 1 167 ? 8.873 14.097 1.114 1.00 98.75 167 ALA A O 1
ATOM 1269 N N . LEU A 1 168 ? 10.267 12.451 0.503 1.00 98.69 168 LEU A N 1
ATOM 1270 C CA . LEU A 1 168 ? 9.764 11.502 1.498 1.00 98.69 168 LEU A CA 1
ATOM 1271 C C . LEU A 1 168 ? 9.990 11.992 2.933 1.00 98.69 168 LEU A C 1
ATOM 1273 O O . LEU A 1 168 ? 9.106 11.827 3.769 1.00 98.69 168 LEU A O 1
ATOM 1277 N N . LEU A 1 169 ? 11.141 12.597 3.235 1.00 98.56 169 LEU A N 1
ATOM 1278 C CA . LEU A 1 169 ? 11.404 13.172 4.554 1.00 98.56 169 LEU A CA 1
ATOM 1279 C C . LEU A 1 169 ? 10.403 14.282 4.899 1.00 98.56 169 LEU A C 1
ATOM 1281 O O . LEU A 1 169 ? 9.804 14.240 5.973 1.00 98.56 169 LEU A O 1
ATOM 1285 N N . GLU A 1 170 ? 10.192 15.240 3.997 1.00 98.38 170 GLU A N 1
ATOM 1286 C CA . GLU A 1 170 ? 9.232 16.333 4.197 1.00 98.38 170 GLU A CA 1
ATOM 1287 C C . GLU A 1 170 ? 7.812 15.814 4.431 1.00 98.38 170 GLU A C 1
ATOM 1289 O O . GLU A 1 170 ? 7.109 16.287 5.328 1.00 98.38 170 GLU A O 1
ATOM 1294 N N . ALA A 1 171 ? 7.412 14.796 3.670 1.00 97.94 171 ALA A N 1
ATOM 1295 C CA . ALA A 1 171 ? 6.113 14.161 3.803 1.00 97.94 171 ALA A CA 1
ATOM 1296 C C . ALA A 1 171 ? 5.953 13.408 5.134 1.00 97.94 171 ALA A C 1
ATOM 1298 O O . ALA A 1 171 ? 4.937 13.549 5.815 1.00 97.94 171 ALA A O 1
ATOM 1299 N N . VAL A 1 172 ? 6.967 12.639 5.546 1.00 97.75 172 VAL A N 1
ATOM 1300 C CA . VAL A 1 172 ? 6.960 11.884 6.811 1.00 97.75 172 VAL A CA 1
ATOM 1301 C C . VAL A 1 172 ? 6.891 12.816 8.022 1.00 97.75 172 VAL A C 1
ATOM 1303 O O . VAL A 1 172 ? 6.237 12.482 9.006 1.00 97.75 172 VAL A O 1
ATOM 1306 N N . LEU A 1 173 ? 7.517 13.995 7.964 1.00 96.69 173 LEU A N 1
ATOM 1307 C CA . LEU A 1 173 ? 7.452 14.980 9.051 1.00 96.69 173 LEU A CA 1
ATOM 1308 C C . LEU A 1 173 ? 6.035 15.540 9.269 1.00 96.69 173 LEU A C 1
ATOM 1310 O O . LEU A 1 173 ? 5.690 15.905 10.400 1.00 96.69 173 LEU A O 1
ATOM 1314 N N . GLN A 1 174 ? 5.219 15.581 8.214 1.00 96.19 174 GLN A N 1
ATOM 1315 C CA . GLN A 1 174 ? 3.838 16.079 8.233 1.00 96.19 174 GLN A CA 1
ATOM 1316 C C . GLN A 1 174 ? 2.802 14.970 8.451 1.00 96.19 174 GLN A C 1
ATOM 1318 O O . GLN A 1 174 ? 1.717 15.227 8.962 1.00 96.19 174 GLN A O 1
ATOM 1323 N N . ASN A 1 175 ? 3.141 13.731 8.111 1.00 95.50 175 ASN A N 1
ATOM 1324 C CA . ASN A 1 175 ? 2.290 12.575 8.332 1.00 95.50 175 ASN A CA 1
ATOM 1325 C C . ASN A 1 175 ? 2.391 12.059 9.787 1.00 95.50 175 ASN A C 1
ATOM 1327 O O . ASN A 1 175 ? 3.456 12.090 10.408 1.00 95.50 175 ASN A O 1
ATOM 1331 N N . ARG A 1 176 ? 1.273 11.563 10.338 1.00 92.25 176 ARG A N 1
ATOM 1332 C CA . ARG A 1 176 ? 1.191 11.008 11.708 1.00 92.25 176 ARG A CA 1
ATOM 1333 C C . ARG A 1 176 ? 0.769 9.537 11.774 1.00 92.25 176 ARG A C 1
ATOM 1335 O O . ARG A 1 176 ? 0.880 8.929 12.838 1.00 92.25 176 ARG A O 1
ATOM 1342 N N . SER A 1 177 ? 0.308 8.959 10.668 1.00 95.25 177 SER A N 1
ATOM 1343 C CA . SER A 1 177 ? -0.157 7.567 10.582 1.00 95.25 177 SER A CA 1
ATOM 1344 C C . SER A 1 177 ? 0.980 6.576 10.312 1.00 95.25 177 SER A C 1
ATOM 1346 O O . SER A 1 177 ? 0.990 5.464 10.845 1.00 95.25 177 SER A O 1
ATOM 1348 N N . LEU A 1 178 ? 1.985 6.995 9.548 1.00 96.75 178 LEU A N 1
ATOM 1349 C CA . LEU A 1 178 ? 3.081 6.166 9.079 1.00 96.75 178 LEU A CA 1
ATOM 1350 C C . LEU A 1 178 ? 4.103 5.925 10.191 1.00 96.75 178 LEU A C 1
ATOM 1352 O O . LEU A 1 178 ? 4.664 6.858 10.770 1.00 96.75 178 LEU A O 1
ATOM 1356 N N . VAL A 1 179 ? 4.380 4.647 10.451 1.00 97.25 179 VAL A N 1
ATOM 1357 C CA . VAL A 1 179 ? 5.329 4.190 11.482 1.00 97.25 179 VAL A CA 1
ATOM 1358 C C . VAL A 1 179 ? 6.517 3.431 10.899 1.00 97.25 179 VAL A C 1
ATOM 1360 O O . VAL A 1 179 ? 7.491 3.164 11.604 1.00 97.25 179 VAL A O 1
ATOM 1363 N N . MET A 1 180 ? 6.453 3.058 9.619 1.00 97.69 180 MET A N 1
ATOM 1364 C CA . MET A 1 180 ? 7.517 2.322 8.949 1.00 97.69 180 MET A CA 1
ATOM 1365 C C . MET A 1 180 ? 7.595 2.667 7.462 1.00 97.69 180 MET A C 1
ATOM 1367 O O . MET A 1 180 ? 6.616 2.520 6.731 1.00 97.69 180 MET A O 1
ATOM 1371 N N . VAL A 1 181 ? 8.801 3.019 7.009 1.00 98.12 181 VAL A N 1
ATOM 1372 C CA . VAL A 1 181 ? 9.140 3.134 5.587 1.00 98.12 181 VAL A CA 1
ATOM 1373 C C . VAL A 1 181 ? 10.380 2.298 5.300 1.00 98.12 181 VAL A C 1
ATOM 1375 O O . VAL A 1 181 ? 11.443 2.520 5.882 1.00 98.12 181 VAL A O 1
ATOM 1378 N N . GLN A 1 182 ? 10.264 1.322 4.399 1.00 98.12 182 GLN A N 1
ATOM 1379 C CA . GLN A 1 182 ? 11.403 0.505 3.988 1.00 98.12 182 GLN A CA 1
ATOM 1380 C C . GLN A 1 182 ? 12.088 1.139 2.774 1.00 98.12 182 GLN A C 1
ATOM 1382 O O . GLN A 1 182 ? 11.550 1.077 1.677 1.00 98.12 182 GLN A O 1
ATOM 1387 N N . LEU A 1 183 ? 13.289 1.694 2.956 1.00 98.00 183 LEU A N 1
ATOM 1388 C CA . LEU A 1 183 ? 14.049 2.382 1.895 1.00 98.00 183 LEU A CA 1
ATOM 1389 C C . LEU A 1 183 ? 15.384 1.710 1.547 1.00 98.00 183 LEU A C 1
ATOM 1391 O O . LEU A 1 183 ? 16.200 2.296 0.844 1.00 98.00 183 LEU A O 1
ATOM 1395 N N . ILE A 1 184 ? 15.629 0.489 2.032 1.00 96.88 184 ILE A N 1
ATOM 1396 C CA . ILE A 1 184 ? 16.894 -0.217 1.774 1.00 96.88 184 ILE A CA 1
ATOM 1397 C C . ILE A 1 184 ? 17.131 -0.415 0.270 1.00 96.88 184 ILE A C 1
ATOM 1399 O O . ILE A 1 184 ? 16.177 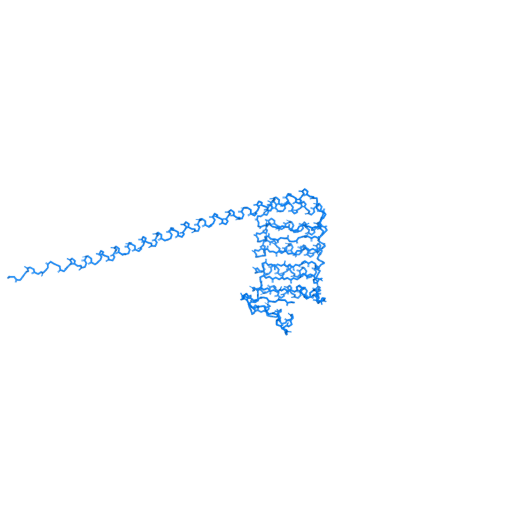-0.586 -0.487 1.00 96.88 184 ILE A O 1
ATOM 1403 N N . LYS A 1 185 ? 18.402 -0.477 -0.145 1.00 97.31 185 LYS A N 1
ATOM 1404 C CA . LYS A 1 185 ? 18.798 -0.635 -1.557 1.00 97.31 185 LYS A CA 1
ATOM 1405 C C . LYS A 1 185 ? 18.273 0.495 -2.463 1.00 97.31 185 LYS A C 1
ATOM 1407 O O . LYS A 1 185 ? 17.804 0.235 -3.560 1.00 97.31 185 LYS A O 1
ATOM 1412 N N . ASN A 1 186 ? 18.312 1.727 -1.974 1.00 98.50 186 ASN A N 1
ATOM 1413 C CA . ASN A 1 186 ? 18.122 2.943 -2.762 1.00 98.50 186 ASN A CA 1
ATOM 1414 C C . ASN A 1 186 ? 19.363 3.829 -2.587 1.00 98.50 186 ASN A C 1
ATOM 1416 O O . ASN A 1 186 ? 20.115 3.641 -1.628 1.00 98.50 186 ASN A O 1
ATOM 1420 N N . ASP A 1 187 ? 19.527 4.815 -3.458 1.00 98.25 187 ASP A N 1
ATOM 1421 C CA . ASP A 1 187 ? 20.667 5.734 -3.505 1.00 98.25 187 ASP A CA 1
ATOM 1422 C C . ASP A 1 187 ? 20.400 7.015 -2.686 1.00 98.25 187 ASP A C 1
ATOM 1424 O O . ASP A 1 187 ? 20.784 8.122 -3.057 1.00 98.25 187 ASP A O 1
ATOM 1428 N N . ILE A 1 188 ? 19.714 6.864 -1.547 1.00 98.44 188 ILE A N 1
ATOM 1429 C CA . ILE A 1 188 ? 19.373 7.965 -0.638 1.00 98.44 188 ILE A CA 1
ATOM 1430 C C . ILE A 1 188 ? 20.537 8.194 0.339 1.00 98.44 188 ILE A C 1
ATOM 1432 O O . ILE A 1 188 ? 20.942 7.250 1.030 1.00 98.44 188 ILE A O 1
ATOM 1436 N N . PRO A 1 189 ? 21.037 9.437 0.490 1.00 98.38 189 PRO A N 1
ATOM 1437 C CA . PRO A 1 189 ? 22.039 9.771 1.494 1.00 98.38 189 PRO A CA 1
ATOM 1438 C C . PRO A 1 189 ? 21.647 9.322 2.905 1.00 98.38 189 PRO A C 1
ATOM 1440 O O . PRO A 1 189 ? 20.516 9.519 3.361 1.00 98.38 189 PRO A O 1
ATOM 1443 N N . LYS A 1 190 ? 22.614 8.758 3.638 1.00 97.94 190 LYS A N 1
ATOM 1444 C CA . LYS A 1 190 ? 22.403 8.226 4.994 1.00 97.94 190 LYS A CA 1
ATOM 1445 C C . LYS A 1 190 ? 21.790 9.255 5.950 1.00 97.94 190 LYS A C 1
ATOM 1447 O O . LYS A 1 190 ? 20.928 8.896 6.744 1.00 97.94 190 LYS A O 1
ATOM 1452 N N . GLU A 1 191 ? 22.187 10.520 5.840 1.00 98.25 191 GLU A N 1
ATOM 1453 C CA . GLU A 1 191 ? 21.645 11.601 6.669 1.00 98.25 191 GLU A CA 1
ATOM 1454 C C . GLU A 1 191 ? 20.118 11.729 6.531 1.00 98.25 191 GLU A C 1
ATOM 1456 O O . GLU A 1 191 ? 19.407 11.850 7.529 1.00 98.25 191 GLU A O 1
ATOM 1461 N N . ILE A 1 192 ? 19.598 11.641 5.304 1.00 98.50 192 ILE A N 1
ATOM 1462 C CA . ILE A 1 192 ? 18.157 11.697 5.037 1.00 98.50 192 ILE A CA 1
ATOM 1463 C C . ILE A 1 192 ? 17.468 10.457 5.614 1.00 98.50 192 ILE A C 1
ATOM 1465 O O . ILE A 1 192 ? 16.442 10.578 6.283 1.00 98.50 192 ILE A O 1
ATOM 1469 N N . LEU A 1 193 ? 18.050 9.268 5.422 1.00 98.31 193 LEU A N 1
ATOM 1470 C CA . LEU A 1 193 ? 17.509 8.022 5.975 1.00 98.31 193 LEU A CA 1
ATOM 1471 C C . LEU A 1 193 ? 17.409 8.061 7.507 1.00 98.31 193 LEU A C 1
ATOM 1473 O O . LEU A 1 193 ? 16.406 7.615 8.067 1.00 98.31 193 LEU A O 1
ATOM 1477 N N . ASP A 1 194 ? 18.418 8.600 8.190 1.00 98.25 194 ASP A N 1
ATOM 1478 C CA . ASP A 1 194 ? 18.43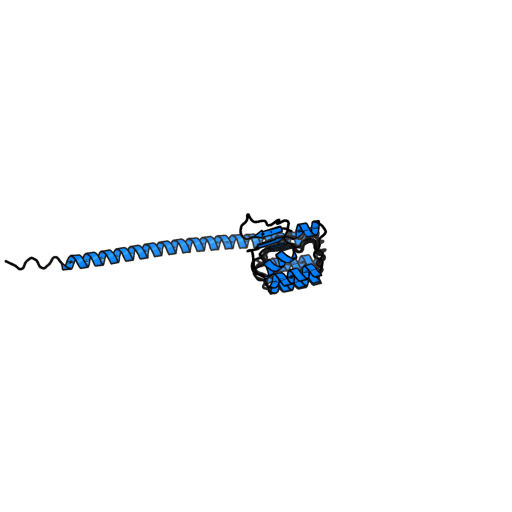4 8.701 9.652 1.00 98.25 194 ASP A CA 1
ATOM 1479 C C . ASP A 1 194 ? 17.413 9.733 10.169 1.00 98.25 194 ASP A C 1
ATOM 1481 O O . ASP A 1 194 ? 16.742 9.483 11.179 1.00 98.25 194 ASP A O 1
ATOM 1485 N N . LYS A 1 195 ? 17.192 10.836 9.437 1.00 98.44 195 LYS A N 1
ATOM 1486 C CA . LYS A 1 195 ? 16.103 11.788 9.725 1.00 98.44 195 LYS A CA 1
ATOM 1487 C C . LYS A 1 195 ? 14.723 11.146 9.547 1.00 98.44 195 LYS A C 1
ATOM 1489 O O . LYS A 1 195 ? 13.889 11.265 10.443 1.00 98.44 195 LYS A O 1
ATOM 1494 N N . ILE A 1 196 ? 14.502 10.401 8.457 1.00 98.31 196 ILE A N 1
ATOM 1495 C CA . ILE A 1 196 ? 13.243 9.668 8.223 1.00 98.31 196 ILE A CA 1
ATOM 1496 C C . ILE A 1 196 ? 12.992 8.673 9.361 1.00 98.31 196 ILE A C 1
ATOM 1498 O O . ILE A 1 196 ? 11.910 8.656 9.943 1.00 98.31 196 ILE A O 1
ATOM 1502 N N . ARG A 1 197 ? 13.996 7.869 9.730 1.00 97.81 197 ARG A N 1
ATOM 1503 C CA . ARG A 1 197 ? 13.888 6.912 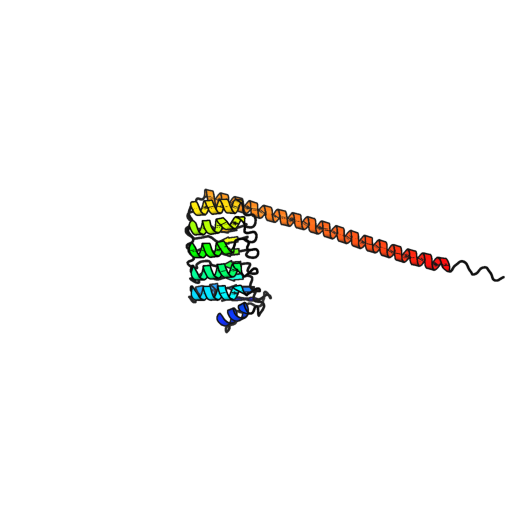10.845 1.00 97.81 197 ARG A CA 1
ATOM 1504 C C . ARG A 1 197 ? 13.511 7.596 12.154 1.00 97.81 197 ARG A C 1
ATOM 1506 O O . ARG A 1 197 ? 12.630 7.106 12.855 1.00 97.81 197 ARG A O 1
ATOM 1513 N N . SER A 1 198 ? 14.151 8.720 12.468 1.00 97.50 198 SER A N 1
ATOM 1514 C CA . SER A 1 198 ? 13.864 9.482 13.687 1.00 97.50 198 SER A CA 1
ATOM 1515 C C . SER A 1 198 ? 12.423 9.997 13.700 1.00 97.50 198 SER A C 1
ATOM 1517 O O . SER A 1 198 ? 11.723 9.829 14.698 1.00 97.50 198 SER A O 1
ATOM 1519 N N . ALA A 1 199 ? 11.939 10.536 12.577 1.00 97.44 199 ALA A N 1
ATOM 1520 C CA . ALA A 1 199 ? 10.559 10.998 12.451 1.00 97.44 199 ALA A CA 1
ATOM 1521 C C . ALA A 1 199 ? 9.536 9.856 12.633 1.00 97.44 199 ALA A C 1
ATOM 1523 O O . ALA A 1 199 ? 8.560 10.005 13.367 1.00 97.44 199 ALA A O 1
ATOM 1524 N N . LEU A 1 200 ? 9.794 8.677 12.058 1.00 97.56 200 LEU A N 1
ATOM 1525 C CA . LEU A 1 200 ? 8.922 7.505 12.218 1.00 97.56 200 LEU A CA 1
ATOM 1526 C C . LEU A 1 200 ? 8.881 6.982 13.664 1.00 97.56 200 LEU A C 1
ATOM 1528 O O . LEU A 1 200 ? 7.836 6.521 14.126 1.00 97.56 200 LEU A O 1
ATOM 1532 N N . VAL A 1 201 ? 9.995 7.072 14.403 1.00 96.94 201 VAL A N 1
ATOM 1533 C CA . VAL A 1 201 ? 10.020 6.747 15.840 1.00 96.94 201 VAL A CA 1
ATOM 1534 C C . VAL A 1 201 ? 9.112 7.697 16.619 1.00 96.94 201 VAL A C 1
ATOM 1536 O O . VAL A 1 201 ? 8.347 7.230 17.463 1.00 96.94 201 VAL A O 1
ATOM 1539 N N . VAL A 1 202 ? 9.144 8.998 16.313 1.00 95.44 202 VAL A N 1
ATOM 1540 C CA . VAL A 1 202 ? 8.242 9.983 16.931 1.00 95.44 202 VAL A CA 1
ATOM 1541 C C . VAL A 1 202 ? 6.782 9.630 16.645 1.00 95.44 202 VAL A C 1
ATOM 1543 O O . VAL A 1 202 ? 6.004 9.529 17.592 1.00 95.44 202 VAL A O 1
ATOM 1546 N N . ASN A 1 203 ? 6.416 9.343 15.391 1.00 94.62 203 ASN A N 1
ATOM 1547 C CA . ASN A 1 203 ? 5.049 8.931 15.040 1.00 94.62 203 ASN A CA 1
ATOM 1548 C C . ASN A 1 203 ? 4.602 7.692 15.832 1.00 94.62 203 ASN A C 1
ATOM 1550 O O . ASN A 1 203 ? 3.532 7.691 16.441 1.00 94.62 203 ASN A O 1
ATOM 1554 N N . LYS A 1 204 ? 5.456 6.665 15.916 1.00 95.44 204 LYS A N 1
ATOM 1555 C CA . LYS A 1 204 ? 5.173 5.444 16.685 1.00 95.44 204 LYS A CA 1
ATOM 1556 C C . LYS A 1 204 ? 4.973 5.715 18.180 1.00 95.44 204 LYS A C 1
ATOM 1558 O O . LYS A 1 204 ? 4.128 5.083 18.810 1.00 95.44 204 LYS A O 1
ATOM 1563 N N . LEU A 1 205 ? 5.761 6.614 18.770 1.00 95.06 205 LEU A N 1
ATOM 1564 C CA . LEU A 1 205 ? 5.619 6.990 20.180 1.00 95.06 205 LEU A CA 1
ATOM 1565 C C . LEU A 1 205 ? 4.339 7.792 20.432 1.00 95.06 205 LEU A C 1
ATOM 1567 O O . LEU A 1 205 ? 3.690 7.569 21.454 1.00 95.06 205 LEU A O 1
ATOM 1571 N N . MET A 1 206 ? 3.972 8.682 19.508 1.00 92.19 206 MET A N 1
ATOM 1572 C CA . MET A 1 206 ? 2.740 9.470 19.579 1.00 92.19 206 MET A CA 1
ATOM 1573 C C . MET A 1 206 ? 1.501 8.572 19.518 1.00 92.19 206 MET A C 1
ATOM 1575 O O . MET A 1 206 ? 0.635 8.706 20.376 1.00 92.19 206 MET A O 1
ATOM 1579 N N . GLN A 1 207 ? 1.459 7.599 18.601 1.00 92.31 207 GLN A N 1
ATOM 1580 C CA . GLN A 1 207 ? 0.359 6.625 18.517 1.00 92.31 207 GLN A CA 1
ATOM 1581 C C . GLN A 1 207 ? 0.223 5.809 19.808 1.00 92.31 207 GLN A C 1
ATOM 1583 O O . GLN A 1 207 ? -0.839 5.791 20.417 1.00 92.31 207 GLN A O 1
ATOM 1588 N N . LYS A 1 208 ? 1.328 5.255 20.325 1.00 94.00 208 LYS A N 1
ATOM 1589 C CA . LYS A 1 208 ? 1.323 4.541 21.616 1.00 94.00 208 LYS A CA 1
ATOM 1590 C C . LYS A 1 208 ? 0.899 5.404 22.800 1.00 94.00 208 LYS A C 1
ATOM 1592 O O . LYS A 1 208 ? 0.513 4.884 23.845 1.00 94.00 208 LYS A O 1
ATOM 1597 N N . LYS A 1 209 ? 1.131 6.716 22.743 1.00 94.81 209 LYS A N 1
ATOM 1598 C CA . LYS A 1 209 ? 0.672 7.634 23.787 1.00 94.81 209 LYS A CA 1
ATOM 1599 C C . LYS A 1 209 ? -0.839 7.838 23.672 1.00 94.81 209 LYS A C 1
ATOM 1601 O O . LYS A 1 209 ? -1.499 7.693 24.690 1.00 94.81 209 LYS A O 1
ATOM 1606 N N . ALA A 1 210 ? -1.345 8.092 22.465 1.00 93.00 210 ALA A N 1
ATOM 1607 C CA . ALA A 1 210 ? -2.775 8.229 22.200 1.00 93.00 210 ALA A CA 1
ATOM 1608 C C . ALA A 1 210 ? -3.557 6.989 22.663 1.00 93.00 210 ALA A C 1
ATOM 1610 O O . ALA A 1 210 ? -4.454 7.132 23.480 1.00 93.00 210 ALA A O 1
ATOM 1611 N N . GLU A 1 211 ? -3.112 5.783 22.290 1.00 94.06 211 GLU A N 1
ATOM 1612 C CA . GLU A 1 211 ? -3.715 4.513 22.736 1.00 94.06 211 GLU A CA 1
ATOM 1613 C C . GLU A 1 211 ? -3.804 4.417 24.272 1.00 94.06 211 GLU A C 1
ATOM 1615 O O . GLU A 1 211 ? -4.841 4.081 24.834 1.00 94.06 211 GLU A O 1
ATOM 1620 N N . ARG A 1 212 ? -2.725 4.771 24.986 1.00 95.31 212 ARG A N 1
ATOM 1621 C CA . ARG A 1 212 ? -2.700 4.744 26.460 1.00 95.31 212 ARG A CA 1
ATOM 1622 C C . ARG A 1 212 ? -3.597 5.796 27.101 1.00 95.31 212 ARG A C 1
ATOM 1624 O O . ARG A 1 212 ? -4.032 5.594 28.232 1.00 95.31 212 ARG A O 1
ATOM 1631 N N . ASP A 1 213 ? -3.773 6.943 26.459 1.00 95.75 213 ASP A N 1
ATOM 1632 C CA . ASP A 1 213 ? -4.623 8.012 26.974 1.00 95.75 213 ASP A CA 1
ATOM 1633 C C . ASP A 1 213 ? -6.106 7.665 26.725 1.00 95.75 213 ASP A C 1
ATOM 1635 O O . ASP A 1 213 ? -6.895 7.745 27.665 1.00 95.75 213 ASP A O 1
ATOM 1639 N N . GLU A 1 214 ? -6.448 7.109 25.556 1.00 95.62 214 GLU A N 1
ATOM 1640 C CA . GLU A 1 214 ? -7.773 6.540 25.246 1.00 95.62 214 GLU A CA 1
ATOM 1641 C C . GLU A 1 214 ? -8.154 5.396 26.205 1.00 95.62 214 GLU A C 1
ATOM 1643 O O . GLU A 1 214 ? -9.251 5.387 26.761 1.00 95.62 214 GLU A O 1
ATOM 1648 N N . GLU A 1 215 ? -7.240 4.461 26.492 1.00 95.94 215 GLU A N 1
ATOM 1649 C CA . GLU A 1 215 ? -7.481 3.373 27.455 1.00 95.94 215 GLU A CA 1
ATOM 1650 C C . GLU A 1 215 ? -7.790 3.882 28.872 1.00 95.94 215 GLU A C 1
ATOM 1652 O O . GLU A 1 215 ? -8.581 3.276 29.601 1.00 95.94 215 GLU A O 1
ATOM 1657 N N . LYS A 1 216 ? -7.151 4.977 29.304 1.00 96.50 216 LYS A N 1
ATOM 1658 C CA . LYS A 1 216 ? -7.427 5.585 30.616 1.00 96.50 216 LYS A CA 1
ATOM 1659 C C . LYS A 1 216 ? -8.790 6.262 30.635 1.00 96.50 216 LYS A C 1
ATOM 1661 O O . LYS A 1 216 ? -9.500 6.147 31.633 1.00 96.50 216 LYS A O 1
ATOM 1666 N N . GLU A 1 217 ? -9.142 6.968 29.563 1.00 96.62 217 GLU A N 1
ATOM 1667 C CA . GLU A 1 217 ? -10.451 7.607 29.423 1.00 96.62 217 GLU A CA 1
ATOM 1668 C C . GLU A 1 217 ? -11.573 6.567 29.411 1.00 96.62 217 GLU A C 1
ATOM 1670 O O . GLU A 1 217 ? -12.545 6.714 30.153 1.00 96.62 217 GLU A O 1
ATOM 1675 N N . GLN A 1 218 ? -11.388 5.470 28.675 1.00 96.06 218 GLN A N 1
ATOM 1676 C CA . GLN A 1 218 ? -12.333 4.358 28.625 1.00 96.06 218 GLN A CA 1
ATOM 1677 C C . GLN A 1 218 ? -12.541 3.721 30.007 1.00 96.06 218 GLN A C 1
ATOM 1679 O O . GLN A 1 218 ? -13.679 3.538 30.436 1.00 96.06 218 GLN A O 1
ATOM 1684 N N . LYS A 1 219 ? -11.463 3.454 30.758 1.00 97.00 219 LYS A N 1
ATOM 1685 C CA . LYS A 1 219 ? -11.564 2.920 32.130 1.00 97.00 219 LYS A CA 1
ATOM 1686 C C . LYS A 1 219 ? -12.321 3.860 33.065 1.00 97.00 219 LYS A C 1
ATOM 1688 O O . LYS A 1 219 ? -13.203 3.417 33.793 1.00 97.00 219 LYS A O 1
ATOM 1693 N N . LYS A 1 220 ? -12.024 5.162 33.009 1.00 97.50 220 LYS A N 1
ATOM 1694 C CA . LYS A 1 220 ? -12.721 6.175 33.813 1.00 97.50 220 LYS A CA 1
ATOM 1695 C C . LYS A 1 220 ? -14.212 6.237 33.472 1.00 97.50 220 LYS A C 1
ATOM 1697 O O . LYS A 1 220 ? -15.048 6.392 34.363 1.00 97.50 220 LYS A O 1
ATOM 1702 N N . TYR A 1 221 ? -14.548 6.127 32.188 1.00 96.50 221 TYR A N 1
ATOM 1703 C CA . TYR A 1 221 ? -15.932 6.077 31.734 1.00 96.50 221 TYR A CA 1
ATOM 1704 C C . TYR A 1 221 ? -16.651 4.834 32.275 1.00 96.50 221 TYR A C 1
ATOM 1706 O O . TYR A 1 221 ? -17.722 4.966 32.860 1.00 96.50 221 TYR A O 1
ATOM 1714 N N . GLU A 1 222 ? -16.042 3.651 32.168 1.00 97.19 222 GLU A N 1
ATOM 1715 C CA . GLU A 1 222 ? -16.599 2.393 32.685 1.00 97.19 222 GLU A CA 1
ATOM 1716 C C . GLU A 1 222 ? -16.796 2.398 34.208 1.00 97.19 222 GLU A C 1
ATOM 1718 O O . GLU A 1 222 ? -17.816 1.914 34.696 1.00 97.19 222 GLU A O 1
ATOM 1723 N N . GLU A 1 223 ? -15.855 2.961 34.969 1.00 97.25 223 GLU A N 1
ATOM 1724 C CA . GLU A 1 223 ? -15.993 3.155 36.420 1.00 97.25 223 GLU A CA 1
ATOM 1725 C C . GLU A 1 223 ? -17.172 4.080 36.747 1.00 97.25 223 GLU A C 1
ATOM 1727 O O . GLU A 1 223 ? -18.021 3.735 37.567 1.00 97.25 223 GLU A O 1
ATOM 1732 N N . THR A 1 224 ? -17.286 5.204 36.032 1.00 97.31 224 THR A N 1
ATOM 1733 C CA . THR A 1 224 ? -18.393 6.158 36.209 1.00 97.31 224 THR A CA 1
ATOM 1734 C C . THR A 1 224 ? -19.747 5.516 35.882 1.00 97.31 224 THR A C 1
ATOM 1736 O O . THR A 1 224 ? -20.716 5.726 36.610 1.00 97.31 224 THR A O 1
ATOM 1739 N N . GLN A 1 225 ? -19.834 4.715 34.812 1.00 96.75 225 GLN A N 1
ATOM 1740 C CA . GLN A 1 225 ? -21.064 3.994 34.457 1.00 96.75 225 GLN A CA 1
ATOM 1741 C C . GLN A 1 225 ? -21.461 2.991 35.547 1.00 96.75 225 GLN A C 1
ATOM 1743 O O . GLN A 1 225 ? -22.612 2.989 35.976 1.00 96.75 225 GLN A O 1
ATOM 1748 N N . LYS A 1 226 ? -20.506 2.211 36.072 1.00 97.12 226 LYS A N 1
ATOM 1749 C CA . LYS A 1 226 ? -20.763 1.267 37.173 1.00 97.12 226 LYS A CA 1
ATOM 1750 C C . LYS A 1 226 ? -21.258 1.966 38.439 1.00 97.12 226 LYS A C 1
ATOM 1752 O O . LYS A 1 226 ? -22.188 1.479 39.077 1.00 97.12 226 LYS A O 1
ATOM 1757 N N . GLU A 1 227 ? -20.669 3.103 38.808 1.00 96.81 227 GLU A N 1
ATOM 1758 C CA . GLU A 1 227 ? -21.129 3.892 39.960 1.00 96.81 227 GLU A CA 1
ATOM 1759 C C . GLU A 1 227 ? -22.553 4.433 39.762 1.00 96.81 227 GLU A C 1
ATOM 1761 O O . GLU A 1 227 ? -23.358 4.416 40.697 1.00 96.81 227 GLU A O 1
ATOM 1766 N N . LEU A 1 228 ? -22.885 4.900 38.554 1.00 96.75 228 LEU A N 1
ATOM 1767 C CA . LEU A 1 228 ? -24.230 5.377 38.222 1.00 96.75 228 LEU A CA 1
ATOM 1768 C C . LEU A 1 228 ? -25.264 4.247 38.266 1.00 96.75 228 LEU A C 1
ATOM 1770 O O . LEU A 1 228 ? -26.333 4.442 38.841 1.00 96.75 228 LEU A O 1
ATOM 1774 N N . GLU A 1 229 ? -24.942 3.070 37.730 1.00 96.62 229 GLU A N 1
ATOM 1775 C CA . GLU A 1 229 ? -25.798 1.879 37.802 1.00 96.62 229 GLU A CA 1
ATOM 1776 C C . GLU A 1 229 ? -26.038 1.441 39.253 1.00 96.62 229 GLU A C 1
ATOM 1778 O O . GLU A 1 229 ? -27.180 1.205 39.651 1.00 96.62 229 GLU A O 1
ATOM 1783 N N . GLN A 1 230 ? -24.986 1.401 40.078 1.00 96.06 230 GLN A N 1
ATOM 1784 C CA . GLN A 1 230 ? -25.107 1.081 41.504 1.00 96.06 230 GLN A CA 1
ATOM 1785 C C . GLN A 1 230 ? -25.978 2.100 42.248 1.00 96.06 230 GLN A C 1
ATOM 1787 O O . GLN A 1 230 ? -26.833 1.712 43.043 1.00 96.06 230 GLN A O 1
ATOM 1792 N N . ARG A 1 231 ? -25.803 3.401 41.983 1.00 96.19 231 ARG A N 1
ATOM 1793 C CA . ARG A 1 231 ? -26.639 4.459 42.575 1.00 96.19 231 ARG A CA 1
ATOM 1794 C C . ARG A 1 231 ? -28.092 4.381 42.119 1.00 96.19 231 ARG A C 1
ATOM 1796 O O . ARG A 1 231 ? -28.981 4.603 42.937 1.00 96.19 231 ARG A O 1
ATOM 1803 N N . ALA A 1 232 ? -28.340 4.076 40.846 1.00 95.19 232 ALA A N 1
ATOM 1804 C CA . ALA A 1 232 ? -29.689 3.896 40.319 1.00 95.19 232 ALA A CA 1
ATOM 1805 C C . ALA A 1 232 ? -30.387 2.711 40.995 1.00 95.19 232 ALA A C 1
ATOM 1807 O O . ALA A 1 232 ? -31.521 2.861 41.442 1.00 95.19 232 ALA A O 1
ATOM 1808 N N . LYS A 1 233 ? -29.675 1.589 41.158 1.00 95.56 233 LYS A N 1
ATOM 1809 C CA . LYS A 1 233 ? -30.179 0.415 41.873 1.00 95.56 233 LYS A CA 1
ATOM 1810 C C . LYS A 1 233 ? -30.497 0.725 43.337 1.00 95.56 233 LYS A C 1
ATOM 1812 O O . LYS A 1 233 ? -31.619 0.507 43.760 1.00 95.56 233 LYS A O 1
ATOM 1817 N N . MET A 1 234 ? -29.567 1.339 44.076 1.00 93.62 234 MET A N 1
ATOM 1818 C CA . MET A 1 234 ? -29.814 1.730 45.474 1.00 93.62 234 MET A CA 1
ATOM 1819 C C . MET A 1 234 ? -31.006 2.684 45.622 1.00 93.62 234 MET A C 1
ATOM 1821 O O . MET A 1 234 ? -31.752 2.595 46.590 1.00 93.62 234 MET A O 1
ATOM 1825 N N . ARG A 1 235 ? -31.195 3.611 44.674 1.00 93.50 235 ARG A N 1
ATOM 1826 C CA . ARG A 1 235 ? -32.350 4.516 44.675 1.00 93.50 235 ARG A CA 1
ATOM 1827 C C . ARG A 1 235 ? -33.658 3.775 44.395 1.00 93.50 235 ARG A C 1
ATOM 1829 O O . ARG A 1 235 ? -34.672 4.143 44.976 1.00 93.50 235 ARG A O 1
ATOM 1836 N N . GLN A 1 236 ? -33.641 2.792 43.499 1.00 92.06 236 GLN A N 1
ATOM 1837 C CA . GLN A 1 236 ? -34.808 1.966 43.206 1.00 92.06 236 GLN A CA 1
ATOM 1838 C C . GLN A 1 236 ? -35.183 1.107 44.420 1.00 92.06 236 GLN A C 1
ATOM 1840 O O . GLN A 1 236 ? -36.321 1.192 44.865 1.00 92.06 236 GLN A O 1
ATOM 1845 N N . ASP A 1 237 ? -34.213 0.406 45.015 1.00 92.00 237 ASP A N 1
ATOM 1846 C CA . ASP A 1 237 ? -34.410 -0.399 46.228 1.00 92.00 237 ASP A CA 1
ATOM 1847 C C . ASP A 1 237 ? -34.975 0.464 47.385 1.00 92.00 237 ASP A C 1
ATOM 1849 O O . ASP A 1 237 ? -35.868 0.046 48.115 1.00 92.00 237 ASP A O 1
ATOM 1853 N N . ALA A 1 238 ? -34.507 1.713 47.534 1.00 89.44 238 ALA A N 1
ATOM 1854 C CA . ALA A 1 238 ? -35.019 2.637 48.553 1.00 89.44 238 ALA A CA 1
ATOM 1855 C C . ALA A 1 238 ? -36.470 3.099 48.306 1.00 89.44 238 ALA A C 1
ATOM 1857 O O . ALA A 1 238 ? -37.213 3.299 49.264 1.00 89.44 238 ALA A O 1
ATOM 1858 N N . LEU A 1 239 ? -36.871 3.283 47.043 1.00 87.44 239 LEU A N 1
ATOM 1859 C CA . LEU A 1 239 ? -38.251 3.628 46.678 1.00 87.44 239 LEU A CA 1
ATOM 1860 C C . LEU A 1 239 ? -39.202 2.438 46.864 1.00 87.44 239 LEU A C 1
ATOM 1862 O O . LEU A 1 239 ? -40.351 2.639 47.244 1.00 87.44 239 LEU A O 1
ATOM 1866 N N . GLU A 1 240 ? -38.735 1.216 46.599 1.00 84.25 240 GLU A N 1
ATOM 1867 C CA . GLU A 1 240 ? -39.503 -0.012 46.835 1.00 84.25 240 GLU A CA 1
ATOM 1868 C C . GLU A 1 240 ? -39.783 -0.195 48.337 1.00 84.25 240 GLU A C 1
ATOM 1870 O O . GLU A 1 240 ? -40.942 -0.349 48.714 1.00 84.25 240 GLU A O 1
ATOM 1875 N N . ASN A 1 241 ? -38.774 -0.022 49.199 1.00 78.50 241 ASN A N 1
ATOM 1876 C CA . ASN A 1 241 ? -38.955 -0.114 50.654 1.00 78.50 241 ASN A CA 1
ATOM 1877 C C . ASN A 1 241 ? -39.896 0.967 51.230 1.00 78.50 241 ASN A C 1
ATOM 1879 O O . ASN A 1 241 ? -40.677 0.669 52.127 1.00 78.50 241 ASN A O 1
ATOM 1883 N N . GLN A 1 242 ? -39.857 2.209 50.724 1.00 74.50 242 GLN A N 1
ATOM 1884 C CA . GLN A 1 242 ? -40.775 3.269 51.183 1.00 74.50 242 GLN A CA 1
ATOM 1885 C C . GLN A 1 242 ? -42.243 2.972 50.848 1.00 74.50 242 GLN A C 1
ATOM 1887 O O . GLN A 1 242 ? -43.118 3.250 51.660 1.00 74.50 242 GLN A O 1
ATOM 1892 N N . ASN A 1 243 ? -42.521 2.384 49.680 1.00 66.75 243 ASN A N 1
ATOM 1893 C CA . ASN A 1 243 ? -43.888 2.009 49.310 1.00 66.75 243 ASN A CA 1
ATOM 1894 C C . ASN A 1 243 ? -44.416 0.824 50.139 1.00 66.75 243 ASN A C 1
ATOM 1896 O O . ASN A 1 243 ? -45.617 0.751 50.391 1.00 66.75 243 ASN A O 1
ATOM 1900 N N . GLU A 1 244 ? -43.544 -0.101 50.556 1.00 62.53 244 GLU A N 1
ATOM 1901 C CA . GLU A 1 244 ? -43.924 -1.199 51.455 1.00 62.53 244 GLU A CA 1
ATOM 1902 C C . GLU A 1 244 ? -44.262 -0.681 52.864 1.00 62.53 244 GLU A C 1
ATOM 1904 O O . GLU A 1 244 ? -45.298 -1.063 53.411 1.00 62.53 244 GLU A O 1
ATOM 1909 N N . GLU A 1 245 ? -43.460 0.240 53.414 1.00 60.72 245 GLU A N 1
ATOM 1910 C CA . GLU A 1 245 ? -43.712 0.863 54.724 1.00 60.72 245 GLU A CA 1
ATOM 1911 C C . GLU A 1 245 ? -45.014 1.685 54.741 1.00 60.72 245 GLU A C 1
ATOM 1913 O O . GLU A 1 245 ? -45.838 1.476 55.636 1.00 60.72 245 GLU A O 1
ATOM 1918 N N . ASP A 1 246 ? -45.263 2.529 53.730 1.00 57.31 246 ASP A N 1
ATOM 1919 C CA . ASP A 1 246 ? -46.509 3.310 53.637 1.00 57.31 246 ASP A CA 1
ATOM 1920 C C . ASP A 1 246 ? -47.747 2.395 53.514 1.00 57.31 246 ASP A C 1
ATOM 1922 O O . ASP A 1 246 ? -48.752 2.646 54.179 1.00 57.31 246 ASP A O 1
ATOM 1926 N N . SER A 1 247 ? -47.665 1.279 52.770 1.00 55.16 247 SER A N 1
ATOM 1927 C CA . SER A 1 247 ? -48.773 0.309 52.654 1.00 55.16 247 SER A CA 1
ATOM 1928 C C . SER A 1 247 ? -49.058 -0.482 53.936 1.00 55.16 247 SER A C 1
ATOM 1930 O O . SER A 1 247 ? -50.178 -0.936 54.135 1.00 55.16 247 SER A O 1
ATOM 1932 N N . SER A 1 248 ? -48.058 -0.642 54.811 1.00 53.72 248 SER A N 1
ATOM 1933 C CA . SER A 1 248 ? -48.200 -1.353 56.090 1.00 53.72 248 SER A CA 1
ATOM 1934 C C . SER A 1 248 ? -48.716 -0.468 57.229 1.00 53.72 248 SER A C 1
ATOM 1936 O O . SER A 1 248 ? -49.192 -0.980 58.237 1.00 53.72 248 SER A O 1
ATOM 1938 N N . SER A 1 249 ? -48.636 0.858 57.068 1.00 51.31 249 SER A N 1
ATOM 1939 C CA . SER A 1 249 ? -49.082 1.834 58.070 1.00 51.31 249 SER A CA 1
ATOM 1940 C C . SER A 1 249 ? -50.562 2.218 57.954 1.00 51.31 249 SER A C 1
ATOM 1942 O O . SER A 1 249 ? -51.120 2.767 58.900 1.00 51.31 249 SER A O 1
ATOM 1944 N N . GLU A 1 250 ? -51.217 1.905 56.830 1.00 51.31 250 GLU A N 1
ATOM 1945 C CA . GLU A 1 250 ? -52.658 2.146 56.642 1.00 51.31 250 GLU A CA 1
ATOM 1946 C C . GLU A 1 250 ? -53.551 1.056 57.277 1.00 51.31 250 GLU A C 1
ATOM 1948 O O . GLU A 1 250 ? -54.761 1.254 57.368 1.00 51.31 250 GLU A O 1
ATOM 1953 N N . ASP A 1 251 ? -52.976 -0.045 57.782 1.00 51.59 251 ASP A N 1
ATOM 1954 C CA . ASP A 1 251 ? -53.727 -1.197 58.314 1.00 51.59 251 ASP A CA 1
ATOM 1955 C C . ASP A 1 251 ? -53.752 -1.309 59.862 1.00 51.59 251 ASP A C 1
ATOM 1957 O O . ASP A 1 251 ? -54.412 -2.206 60.388 1.00 51.59 251 ASP A O 1
ATOM 1961 N N . GLU A 1 252 ? -53.090 -0.424 60.629 1.00 51.31 252 GLU A N 1
ATOM 1962 C CA . GLU A 1 252 ? -52.994 -0.559 62.106 1.00 51.31 252 GLU A CA 1
ATOM 1963 C C . GLU A 1 252 ? -53.923 0.350 62.947 1.00 51.31 252 GLU A C 1
ATOM 1965 O O . GLU A 1 252 ? -53.954 0.207 64.170 1.00 51.31 252 GLU A O 1
ATOM 1970 N N . ASP A 1 253 ? -54.750 1.216 62.346 1.00 50.09 253 ASP A N 1
ATOM 1971 C CA . ASP A 1 253 ? -55.539 2.216 63.101 1.00 50.09 253 ASP A CA 1
ATOM 1972 C C . ASP A 1 253 ? -57.057 1.935 63.263 1.00 50.09 253 ASP A C 1
ATOM 1974 O O . ASP A 1 253 ? -57.768 2.799 63.781 1.00 50.09 253 ASP A O 1
ATOM 1978 N N . ASP A 1 254 ? -57.594 0.751 62.916 1.00 52.94 254 ASP A N 1
ATOM 1979 C CA . ASP A 1 254 ? -59.065 0.524 62.938 1.00 52.94 254 ASP A CA 1
ATOM 1980 C C . ASP A 1 254 ? -59.580 -0.732 63.684 1.00 52.94 254 ASP A C 1
ATOM 1982 O O . ASP A 1 254 ? -60.644 -1.262 63.369 1.00 52.94 254 ASP A O 1
ATOM 1986 N N . GLU A 1 255 ? -58.884 -1.211 64.726 1.00 53.34 255 GLU A N 1
ATOM 1987 C CA . GLU A 1 255 ? -59.398 -2.304 65.591 1.00 53.34 255 GLU A CA 1
ATOM 1988 C C . GLU A 1 255 ? -59.801 -1.885 67.025 1.00 53.34 255 GLU A C 1
ATOM 1990 O O . GLU A 1 255 ? -60.112 -2.734 67.861 1.00 53.34 255 GLU A O 1
ATOM 1995 N N . SER A 1 256 ? -59.891 -0.585 67.341 1.00 52.62 256 SER A N 1
ATOM 1996 C CA . SER A 1 256 ? -60.246 -0.116 68.702 1.00 52.62 256 SER A CA 1
ATOM 1997 C C . SER A 1 256 ? -61.706 0.333 68.924 1.00 52.62 256 SER A C 1
ATOM 1999 O O . SER A 1 256 ? -62.026 0.843 69.998 1.00 52.62 256 SER A O 1
ATOM 2001 N N . LEU A 1 257 ? -62.626 0.115 67.973 1.00 50.09 257 LEU A N 1
ATOM 2002 C CA . LEU A 1 257 ? -63.973 0.726 67.995 1.00 50.09 257 LEU A CA 1
ATOM 2003 C C . LEU A 1 257 ? -65.181 -0.200 68.261 1.00 50.09 257 LEU A C 1
ATOM 2005 O O . LEU A 1 257 ? -66.316 0.225 68.056 1.00 50.09 257 LEU A O 1
ATOM 2009 N N . TRP A 1 258 ? -64.992 -1.419 68.779 1.00 53.94 258 TRP A N 1
ATOM 2010 C CA . TRP A 1 258 ? -66.114 -2.340 69.067 1.00 53.94 258 TRP A CA 1
ATOM 2011 C C . TRP A 1 258 ? -66.166 -2.873 70.514 1.00 53.94 258 TRP A C 1
ATOM 2013 O O . TRP A 1 258 ? -66.228 -4.084 70.730 1.00 53.94 258 TRP A O 1
ATOM 2023 N N . ILE A 1 259 ? -66.188 -1.971 71.507 1.00 52.41 259 ILE A N 1
ATOM 2024 C CA . ILE A 1 259 ? -66.731 -2.262 72.857 1.00 52.41 259 ILE A CA 1
ATOM 2025 C C . ILE A 1 259 ? -68.189 -1.807 72.924 1.00 52.41 259 ILE A C 1
ATOM 2027 O O . ILE A 1 259 ? -68.453 -0.646 72.542 1.00 52.41 259 ILE A O 1
#

Sequence (259 aa):
MTVRHHDDNLVTQRPAATLKEILEKIRANKDQIRELDLKDMAAKKRKLRPTGGDLVGRVFQLNRTVLRLLLPGHDIGDVGAKSMGNMLRANNTLQHLDLRGNEITVDGAGAISDALYGHESLEHLGLSSNKLGDDGAKAVAQVLPYNISLKYLGLANNGIGEEGGKALLEAVLQNRSLVMVQLIKNDIPKEILDKIRSALVVNKLMQKKAERDEEKEQKKYEETQKELEQRAKMRQDALENQNEEDSSSEDEDDESLWI

InterPro domains:
  IPR001611 Leucine-rich repeat [PF13516] (91-113)
  IPR001611 Leucine-rich repeat [PF13516] (121-141)
  IPR001611 Leucine-rich repeat [PF13516] (146-168)
  IPR027038 Ran GTPase-activating protein [PTHR24113] (30-248)
  IPR032675 Leucine-rich repeat domain superfamily [G3DSA:3.80.10.10] (18-121)
  IPR032675 Leucine-rich repeat domain superfamily [G3DSA:3.80.10.10] (122-240)

Organism: NCBI:txid2107226

pLDDT: mean 91.33, std 13.25, range [48.5, 98.81]